Protein AF-A0A960XNR1-F1 (afdb_monomer_lite)

Foldseek 3Di:
DDPDQDEEEAEAEDEDDDQLDAWDWDWDADPSGIYIYIYYYPHHDLLRVLLNVLVRVLQRLQCVLPAPAGFDDQSLQSLLVSLVCCQFQNSLVDQDQDPPQDPPGDRDGDSDRPGPNNDPVNSLVQLLVLCLVPNADFPVCSRPPDPCCSPDPNVSNSSSNSNLLLVVQCVPDCSVVLVSQLSNCRRHDPDSVVSNCVSCVVQDVDVVSVRVVSVVSRVCSNCDQQNQADQQQVLLVLLVVLQWDWDQDDPDPPDGTDTDIDGLLVCLVPDDLVVNLVSLVVSLVSLVVSLSRHRPLSSVLSVQSNCLSPVQSVDDDRDVRSVVSSVSSVVSVVVSVVSNVVSVVVVVVVVD

Radius of gyration: 29.37 Å; chains: 1; bounding box: 90×54×80 Å

pLDDT: mean 80.73, std 13.23, range [44.62, 97.0]

Sequence (352 aa):
LRDEWRGKVHVRLLLGGAPDQHLRVGATRFADGWQYSISAPDALTPARFVEAVVTALLMELCNRVPGPRPAEVPLWVAEAMTAEVLSQVGPDLLPQHSPVVGKYGEAWGRIEPGTRVTRLSDSRDAARAVLRDRGALSFRELSLPPEDVMDGEAAGSYRASAQVMLVELRRLPNGDAMLIGMLRRLTHHLNWQTAFLQAYAPVFGSFLDVEKWWAMASFQFVVGQTALSWTTERSLAALEEAVGVTLEIRGSPRELPARQRVSLQEALVRLAPEQANALFQQKSRQLAALQPSMHPNAAELCQKYRDTLEGRYASLGAVRAVRLLSSRLDALDRERFVLRDSARAAALEAAE

Structure (mmCIF, N/CA/C/O backbone):
data_AF-A0A960XNR1-F1
#
_entry.id   AF-A0A960XNR1-F1
#
loop_
_atom_site.group_PDB
_atom_site.id
_atom_site.type_symbol
_atom_site.label_atom_id
_atom_site.label_alt_id
_atom_site.label_comp_id
_atom_site.label_asym_id
_atom_site.label_entity_id
_atom_site.label_seq_id
_atom_site.pdbx_PDB_ins_code
_atom_site.Cartn_x
_atom_site.Cartn_y
_atom_site.Cartn_z
_atom_site.occupancy
_atom_site.B_iso_or_equiv
_atom_site.auth_seq_id
_atom_site.auth_comp_id
_atom_site.auth_asym_id
_atom_site.auth_atom_id
_atom_site.pdbx_PDB_model_num
ATOM 1 N N . LEU A 1 1 ? 10.233 -13.454 -3.520 1.00 59.91 1 LEU A N 1
ATOM 2 C CA . LEU A 1 1 ? 10.606 -14.562 -4.441 1.00 59.91 1 LEU A CA 1
ATOM 3 C C . LEU A 1 1 ? 12.070 -14.908 -4.176 1.00 59.91 1 LEU A C 1
ATOM 5 O O . LE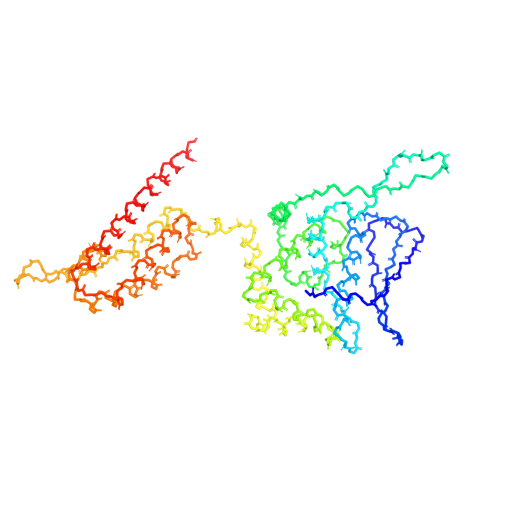U A 1 1 ? 12.787 -14.004 -3.770 1.00 59.91 1 LEU A O 1
ATOM 9 N N . ARG A 1 2 ? 12.507 -16.169 -4.320 1.00 67.75 2 ARG A N 1
ATOM 10 C CA . ARG A 1 2 ? 13.940 -16.503 -4.196 1.00 67.75 2 ARG A CA 1
ATOM 11 C C . ARG A 1 2 ? 14.701 -15.956 -5.403 1.00 67.75 2 ARG A C 1
ATOM 13 O O . ARG A 1 2 ? 14.137 -15.901 -6.498 1.00 67.75 2 ARG A O 1
ATOM 20 N N . ASP A 1 3 ? 15.945 -15.544 -5.192 1.00 74.56 3 ASP A N 1
ATOM 21 C CA . ASP A 1 3 ? 16.821 -15.171 -6.294 1.00 74.56 3 ASP A CA 1
ATOM 22 C C . ASP A 1 3 ? 17.310 -16.441 -7.001 1.00 74.56 3 ASP A C 1
ATOM 24 O O . ASP A 1 3 ? 17.988 -17.282 -6.418 1.00 74.56 3 ASP A O 1
ATOM 28 N N . GLU A 1 4 ? 16.853 -16.611 -8.236 1.00 82.62 4 GLU A N 1
ATOM 29 C CA . GLU A 1 4 ? 17.110 -17.764 -9.100 1.00 82.62 4 GLU A CA 1
ATOM 30 C C . GLU A 1 4 ? 17.232 -17.257 -10.536 1.00 82.62 4 GLU A C 1
ATOM 32 O O . GLU A 1 4 ? 16.551 -17.746 -11.439 1.00 82.62 4 GLU A O 1
ATOM 37 N N . TRP A 1 5 ? 18.014 -16.195 -10.720 1.00 79.31 5 TRP A N 1
ATOM 38 C CA . TRP A 1 5 ? 18.218 -15.569 -12.017 1.00 79.31 5 TRP A CA 1
ATOM 39 C C . TRP A 1 5 ? 18.708 -16.580 -13.064 1.00 79.31 5 TRP A C 1
ATOM 41 O O . TRP A 1 5 ? 19.697 -17.284 -12.847 1.00 79.31 5 TRP A O 1
ATOM 51 N N . ARG A 1 6 ? 18.014 -16.657 -14.209 1.00 76.44 6 ARG A N 1
ATOM 52 C CA . ARG A 1 6 ? 18.348 -17.602 -15.299 1.00 76.44 6 ARG A CA 1
ATOM 53 C C . ARG A 1 6 ? 18.516 -16.946 -16.672 1.00 76.44 6 ARG A C 1
ATOM 55 O O . ARG A 1 6 ? 19.081 -17.567 -17.567 1.00 76.44 6 ARG A O 1
ATOM 62 N N . GLY A 1 7 ? 18.010 -15.726 -16.859 1.00 74.75 7 GLY A N 1
ATOM 63 C CA . GLY A 1 7 ? 17.976 -15.044 -18.157 1.00 74.75 7 GLY A CA 1
ATOM 64 C C . GLY A 1 7 ? 19.267 -14.313 -18.536 1.00 74.75 7 GLY A C 1
ATOM 65 O O . GLY A 1 7 ? 20.143 -14.073 -17.712 1.00 74.75 7 GLY A O 1
ATOM 66 N N . LYS A 1 8 ? 19.372 -13.889 -19.798 1.00 81.19 8 LYS A N 1
ATOM 67 C CA . LYS A 1 8 ? 20.355 -12.878 -20.232 1.00 81.19 8 LYS A CA 1
ATOM 68 C C . LYS A 1 8 ? 19.627 -11.575 -20.548 1.00 81.19 8 LYS A C 1
ATOM 70 O O . LYS A 1 8 ? 18.565 -11.617 -21.169 1.00 81.19 8 LYS A O 1
ATOM 75 N N . VAL A 1 9 ? 20.199 -10.440 -20.143 1.00 83.12 9 VAL A N 1
ATOM 76 C CA . VAL A 1 9 ? 19.735 -9.106 -20.555 1.00 83.12 9 VAL A CA 1
ATOM 77 C C . VAL A 1 9 ? 20.693 -8.561 -21.607 1.00 83.12 9 VAL A C 1
ATOM 79 O O . VAL A 1 9 ? 21.870 -8.343 -21.337 1.00 83.12 9 VAL A O 1
ATOM 82 N N . HIS A 1 10 ? 20.187 -8.350 -22.814 1.00 85.56 10 HIS A N 1
ATOM 83 C CA . HIS A 1 10 ? 20.898 -7.720 -23.914 1.00 85.56 10 HIS A CA 1
ATOM 84 C C . HIS A 1 10 ? 20.597 -6.222 -23.912 1.00 85.56 10 HIS A C 1
ATOM 86 O O . HIS A 1 10 ? 19.450 -5.815 -24.086 1.00 85.56 10 HIS A O 1
ATOM 92 N N . VAL A 1 11 ? 21.618 -5.389 -23.741 1.00 83.94 11 VAL A N 1
ATOM 93 C CA . VAL A 1 11 ? 21.467 -3.932 -23.831 1.00 83.94 11 VAL A CA 1
ATOM 94 C C . VAL A 1 11 ? 21.865 -3.486 -25.233 1.00 83.94 11 VAL A C 1
ATOM 96 O O . VAL A 1 11 ? 22.971 -3.770 -25.691 1.00 83.94 11 VAL A O 1
ATOM 99 N N . ARG A 1 12 ? 20.952 -2.813 -25.933 1.00 83.69 12 ARG A N 1
ATOM 100 C CA . ARG A 1 12 ? 21.182 -2.216 -27.248 1.00 83.69 12 ARG A CA 1
ATOM 101 C C . ARG A 1 12 ? 21.212 -0.701 -27.098 1.00 83.69 12 ARG A C 1
ATOM 103 O O . ARG A 1 12 ? 20.192 -0.103 -26.768 1.00 83.69 12 ARG A O 1
ATOM 110 N N . LEU A 1 13 ? 22.365 -0.106 -27.386 1.00 81.12 13 LEU A N 1
ATOM 111 C CA . LEU A 1 13 ? 22.531 1.343 -27.419 1.00 81.12 13 LEU A CA 1
ATOM 112 C C . LEU A 1 13 ? 22.112 1.880 -28.793 1.00 81.12 13 LEU A C 1
ATOM 114 O O . LEU A 1 13 ? 22.561 1.387 -29.829 1.00 81.12 13 LEU A O 1
ATOM 118 N N . LEU A 1 14 ? 21.217 2.858 -28.785 1.00 79.75 14 LEU A N 1
ATOM 119 C CA . LEU A 1 14 ? 20.735 3.602 -29.938 1.00 79.75 14 LEU A CA 1
ATOM 120 C C . LEU A 1 14 ? 21.426 4.968 -29.921 1.00 79.75 14 LEU A C 1
ATOM 122 O O . LEU A 1 14 ? 21.350 5.686 -28.929 1.00 79.75 14 LEU A O 1
ATOM 126 N N . LEU A 1 15 ? 22.110 5.323 -31.005 1.00 75.31 15 LEU A N 1
ATOM 127 C CA . LEU A 1 15 ? 22.790 6.615 -31.106 1.00 75.31 15 LEU A CA 1
ATOM 128 C C . LEU A 1 15 ? 21.763 7.740 -31.312 1.00 75.31 15 LEU A C 1
ATOM 130 O O . LEU A 1 15 ? 20.931 7.639 -32.216 1.00 75.31 15 LEU A O 1
ATOM 134 N N . GLY A 1 16 ? 21.855 8.814 -30.517 1.00 66.38 16 GLY A N 1
ATOM 135 C CA . GLY A 1 16 ? 21.135 10.072 -30.760 1.00 66.38 16 GLY A CA 1
ATOM 136 C C . GLY A 1 16 ? 19.713 10.179 -30.193 1.00 66.38 16 GLY A C 1
ATOM 137 O O . GLY A 1 16 ? 18.897 10.896 -30.770 1.00 66.38 16 GLY A O 1
ATOM 138 N N . GLY A 1 17 ? 19.393 9.484 -29.096 1.00 68.25 17 GLY A N 1
ATOM 139 C CA . GLY A 1 17 ? 18.106 9.638 -28.396 1.00 68.25 17 GLY A CA 1
ATOM 140 C C . GLY A 1 17 ? 18.171 10.598 -27.199 1.00 68.25 17 GLY A C 1
ATOM 141 O O . GLY A 1 17 ? 19.250 10.926 -26.708 1.00 68.25 17 GLY A O 1
ATOM 142 N N . ALA A 1 18 ? 17.011 11.066 -26.731 1.00 69.62 18 ALA A N 1
ATOM 143 C CA . ALA A 1 18 ? 16.936 11.994 -25.601 1.00 69.62 18 ALA A CA 1
ATOM 144 C C . ALA A 1 18 ? 17.211 11.274 -24.257 1.00 69.62 18 ALA A C 1
ATOM 146 O O . ALA A 1 18 ? 16.740 10.149 -24.080 1.00 69.62 18 ALA A O 1
ATOM 147 N N . PRO A 1 19 ? 17.923 11.886 -23.285 1.00 65.56 19 PRO A N 1
ATOM 148 C CA . PRO A 1 19 ? 18.317 11.210 -22.038 1.00 65.56 19 PRO A CA 1
ATOM 149 C C . PRO A 1 19 ? 17.174 10.786 -21.104 1.00 65.56 19 PRO A C 1
ATOM 151 O O . PRO A 1 19 ? 17.357 9.963 -20.201 1.00 65.56 19 PRO A O 1
ATOM 154 N N . ASP A 1 20 ? 16.009 11.393 -21.276 1.00 63.19 20 ASP A N 1
ATOM 155 C CA . ASP A 1 20 ? 14.772 11.159 -20.537 1.00 63.19 20 ASP A CA 1
ATOM 156 C C . ASP A 1 20 ? 13.788 10.243 -21.281 1.00 63.19 20 ASP A C 1
ATOM 158 O O . ASP A 1 20 ? 12.773 9.852 -20.693 1.00 63.19 20 ASP A O 1
ATOM 162 N N . GLN A 1 21 ? 14.120 9.848 -22.518 1.00 68.06 21 GLN A N 1
ATOM 163 C CA . GLN A 1 21 ? 13.293 9.004 -23.370 1.00 68.06 21 GLN A CA 1
ATOM 164 C C . GLN A 1 21 ? 12.979 7.662 -22.705 1.00 68.06 21 GLN A C 1
ATOM 166 O O . GLN A 1 21 ? 13.845 6.992 -22.133 1.00 68.06 21 GLN A O 1
ATOM 171 N N . HIS A 1 22 ? 11.724 7.237 -22.839 1.00 65.25 22 HIS A N 1
ATOM 172 C CA . HIS A 1 22 ? 11.274 5.961 -22.311 1.00 65.25 22 HIS A CA 1
ATOM 173 C C . HIS A 1 22 ? 11.970 4.775 -22.992 1.00 65.25 22 HIS A C 1
ATOM 175 O O . HIS A 1 22 ? 12.098 4.700 -24.220 1.00 65.25 22 HIS A O 1
ATOM 181 N N . LEU A 1 23 ? 12.411 3.829 -22.170 1.00 75.19 23 LEU A N 1
ATOM 182 C CA . LEU A 1 23 ? 13.221 2.699 -22.598 1.00 75.19 23 LEU A CA 1
ATOM 183 C C . LEU A 1 23 ? 12.338 1.553 -23.077 1.00 75.19 23 LEU A C 1
ATOM 185 O O . LEU A 1 23 ? 11.385 1.156 -22.411 1.00 75.19 23 LEU A O 1
ATOM 189 N N . ARG A 1 24 ? 12.673 0.968 -24.231 1.00 78.50 24 ARG A N 1
ATOM 190 C CA . ARG A 1 24 ? 11.962 -0.223 -24.712 1.00 78.50 24 ARG A CA 1
ATOM 191 C C . ARG A 1 24 ? 12.575 -1.461 -24.080 1.00 78.50 24 ARG A C 1
ATOM 193 O O . ARG A 1 24 ? 13.669 -1.877 -24.470 1.00 78.50 24 ARG A O 1
ATOM 200 N N . VAL A 1 25 ? 11.848 -2.055 -23.141 1.00 85.50 25 VAL A N 1
ATOM 201 C CA . VAL A 1 25 ? 12.182 -3.348 -22.540 1.00 85.50 25 VAL A CA 1
ATOM 202 C C . VAL A 1 25 ? 11.299 -4.430 -23.155 1.00 85.50 25 VAL A C 1
ATOM 204 O O . VAL A 1 25 ? 10.091 -4.260 -23.288 1.00 85.50 25 VAL A O 1
ATOM 207 N N . GLY A 1 26 ? 11.905 -5.538 -23.572 1.00 85.38 26 GLY A N 1
ATOM 208 C CA . GLY A 1 26 ? 11.202 -6.646 -24.216 1.00 85.38 26 GLY A CA 1
ATOM 209 C C . GLY A 1 26 ? 11.738 -8.002 -23.779 1.00 85.38 26 GLY A C 1
ATOM 210 O O . GLY A 1 26 ? 12.868 -8.112 -23.306 1.00 85.38 26 GLY A O 1
ATOM 211 N N . ALA A 1 27 ? 10.928 -9.044 -23.968 1.00 86.69 27 ALA A N 1
ATOM 212 C CA . ALA A 1 27 ? 11.317 -10.432 -23.746 1.00 86.69 27 ALA A CA 1
ATOM 213 C C . ALA A 1 27 ? 10.984 -11.268 -24.981 1.00 86.69 27 ALA A C 1
ATOM 215 O O . ALA A 1 27 ? 9.862 -11.232 -25.484 1.00 86.69 27 ALA A O 1
ATOM 216 N N . THR A 1 28 ? 11.959 -12.041 -25.450 1.00 85.50 28 THR A N 1
ATOM 217 C CA . THR A 1 28 ? 11.808 -12.957 -26.584 1.00 85.50 28 THR A CA 1
ATOM 218 C C . THR A 1 28 ? 12.127 -14.374 -26.129 1.00 85.50 28 THR A C 1
ATOM 220 O O . THR A 1 28 ? 13.094 -14.599 -25.397 1.00 85.50 28 THR A O 1
ATOM 223 N N . ARG A 1 29 ? 11.297 -15.337 -26.538 1.00 82.81 29 ARG A N 1
ATOM 224 C CA . ARG A 1 29 ? 11.500 -16.753 -26.225 1.00 82.81 29 ARG A CA 1
ATOM 225 C C . ARG A 1 29 ? 12.314 -17.420 -27.327 1.00 82.81 29 ARG A C 1
ATOM 227 O O . ARG A 1 29 ? 11.869 -17.476 -28.469 1.00 82.81 29 ARG A O 1
ATOM 234 N N . PHE A 1 30 ? 13.460 -17.966 -26.953 1.00 83.19 30 PHE A N 1
ATOM 235 C CA . PHE A 1 30 ? 14.332 -18.770 -27.800 1.00 83.19 30 PHE A CA 1
ATOM 236 C C . PHE A 1 30 ? 14.358 -20.227 -27.318 1.00 83.19 30 PHE A C 1
ATOM 238 O O . PHE A 1 30 ? 13.740 -20.581 -26.309 1.00 83.19 30 PHE A O 1
ATOM 245 N N . ALA A 1 31 ? 15.060 -21.093 -28.054 1.00 79.88 31 ALA A N 1
ATOM 246 C CA . ALA A 1 31 ? 15.206 -22.507 -27.702 1.00 79.88 31 ALA A CA 1
ATOM 247 C C . ALA A 1 31 ? 15.976 -22.719 -26.382 1.00 79.88 31 ALA A C 1
ATOM 249 O O . ALA A 1 31 ? 15.712 -23.685 -25.672 1.00 79.88 31 ALA A O 1
ATOM 250 N N . ASP A 1 32 ? 16.888 -21.805 -26.038 1.00 78.75 32 ASP A N 1
ATOM 251 C CA . ASP A 1 32 ? 17.687 -21.807 -24.806 1.00 78.75 32 ASP A CA 1
ATOM 252 C C . ASP A 1 32 ? 17.001 -21.096 -23.624 1.00 78.75 32 ASP A C 1
ATOM 254 O O . ASP A 1 32 ? 17.537 -21.082 -22.517 1.00 78.75 32 ASP A O 1
ATOM 258 N N . GLY A 1 33 ? 15.800 -20.543 -23.828 1.00 79.69 33 GLY A N 1
ATOM 259 C CA . GLY A 1 33 ? 14.999 -19.902 -22.789 1.00 79.69 33 GLY A CA 1
ATOM 260 C C . GLY A 1 33 ? 14.573 -18.477 -23.136 1.00 79.69 33 GLY A C 1
ATOM 261 O O . GLY A 1 33 ? 14.477 -18.089 -24.299 1.00 79.69 33 GLY A O 1
ATOM 262 N N . TRP A 1 34 ? 14.252 -17.697 -22.106 1.00 85.50 34 TRP A N 1
ATOM 263 C CA . TRP A 1 34 ? 13.882 -16.292 -22.262 1.00 85.50 34 TRP A CA 1
ATOM 264 C C . TRP A 1 34 ? 15.124 -15.406 -22.325 1.00 85.50 34 TRP A C 1
ATOM 266 O O . TRP A 1 34 ? 15.974 -15.452 -21.433 1.00 85.50 34 TRP A O 1
ATOM 276 N N . GLN A 1 35 ? 15.186 -14.557 -23.346 1.00 87.50 35 GLN A N 1
ATOM 277 C CA . GLN A 1 35 ? 16.167 -13.482 -23.454 1.00 87.50 35 GLN A CA 1
ATOM 278 C C . GLN A 1 35 ? 15.451 -12.139 -23.336 1.00 87.50 35 GLN A C 1
ATOM 280 O O . GLN A 1 35 ? 14.389 -11.929 -23.928 1.00 87.50 35 GLN A O 1
ATOM 285 N N . TYR A 1 36 ? 16.041 -11.232 -22.569 1.00 89.31 36 TYR A N 1
ATOM 286 C CA . TYR A 1 36 ? 15.502 -9.905 -22.296 1.00 89.31 36 TYR A CA 1
ATOM 287 C C . TYR A 1 36 ? 16.327 -8.879 -23.051 1.00 89.31 36 TYR A C 1
ATOM 289 O O . TYR A 1 36 ? 17.538 -9.036 -23.180 1.00 89.31 36 TYR A O 1
ATOM 297 N N . SER A 1 37 ? 15.694 -7.826 -23.547 1.00 88.19 37 SER A N 1
ATOM 298 C CA . SER A 1 37 ? 16.382 -6.756 -24.261 1.00 88.19 37 SER A CA 1
ATOM 299 C C . SER A 1 37 ? 15.975 -5.398 -23.724 1.00 88.19 37 SER A C 1
ATOM 301 O O . SER A 1 37 ? 14.781 -5.142 -23.592 1.00 88.19 37 SER A O 1
ATOM 303 N N . ILE A 1 38 ? 16.950 -4.526 -23.492 1.00 89.19 38 ILE A N 1
ATOM 304 C CA . ILE A 1 38 ? 16.748 -3.110 -23.181 1.00 89.19 38 ILE A CA 1
ATOM 305 C C . ILE A 1 38 ? 17.298 -2.318 -24.364 1.00 89.19 38 ILE A C 1
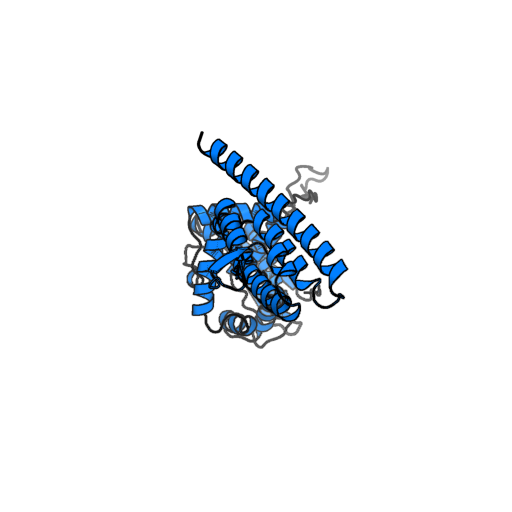ATOM 307 O O . ILE A 1 38 ? 18.480 -2.436 -24.678 1.00 89.19 38 ILE A O 1
ATOM 311 N N . SER A 1 39 ? 16.455 -1.541 -25.040 1.00 86.12 39 SER A N 1
ATOM 312 C CA . SER A 1 39 ? 16.902 -0.591 -26.067 1.00 86.12 39 SER A CA 1
ATOM 313 C C . SER A 1 39 ? 16.922 0.810 -25.475 1.00 86.12 39 SER A C 1
ATOM 315 O O . SER A 1 39 ? 15.872 1.303 -25.058 1.00 86.12 39 SER A O 1
ATOM 317 N N . ALA A 1 40 ? 18.106 1.418 -25.437 1.00 82.75 40 ALA A N 1
ATOM 318 C CA . ALA A 1 40 ? 18.380 2.663 -24.733 1.00 82.75 40 ALA A CA 1
ATOM 319 C C . ALA A 1 40 ? 19.164 3.667 -25.582 1.00 82.75 40 ALA A C 1
ATOM 321 O O . ALA A 1 40 ? 20.005 3.227 -26.362 1.00 82.75 40 ALA A O 1
ATOM 322 N N . PRO A 1 41 ? 18.938 4.984 -25.429 1.00 81.62 41 PRO A N 1
ATOM 323 C CA . PRO A 1 41 ? 19.859 6.001 -25.925 1.00 81.62 41 PRO A CA 1
ATOM 324 C C . PRO A 1 41 ? 21.249 5.884 -25.279 1.00 81.62 41 PRO A C 1
ATOM 326 O O . PRO A 1 41 ? 21.433 5.227 -24.253 1.00 81.62 41 PRO A O 1
ATOM 329 N N . ASP A 1 42 ? 22.235 6.527 -25.897 1.00 76.50 42 ASP A N 1
ATOM 330 C CA . ASP A 1 42 ? 23.628 6.596 -25.442 1.00 76.50 42 ASP A CA 1
ATOM 331 C C . ASP A 1 42 ? 23.837 7.475 -24.196 1.00 76.50 42 ASP A C 1
ATOM 333 O O . ASP A 1 42 ? 24.849 7.336 -23.508 1.00 76.50 42 ASP A O 1
ATOM 337 N N . ALA A 1 43 ? 22.857 8.312 -23.852 1.00 77.50 43 ALA A N 1
ATOM 338 C CA . ALA A 1 43 ? 22.780 9.028 -22.584 1.00 77.50 43 ALA A CA 1
ATOM 339 C C . ALA A 1 43 ? 21.465 8.699 -21.870 1.00 77.50 43 ALA A C 1
ATOM 341 O O . ALA A 1 43 ? 20.415 8.681 -22.500 1.00 77.50 43 ALA A O 1
ATOM 342 N N . LEU A 1 44 ? 21.504 8.470 -20.554 1.00 77.25 44 LEU A N 1
ATOM 343 C CA . LEU A 1 44 ? 20.321 8.206 -19.733 1.00 77.25 44 LEU A CA 1
ATOM 344 C C . LEU A 1 44 ? 20.404 8.914 -18.388 1.00 77.25 44 LEU A C 1
ATOM 346 O O . LEU A 1 44 ? 21.470 8.987 -17.774 1.00 77.25 44 LEU A O 1
ATOM 350 N N . THR A 1 45 ? 19.258 9.366 -17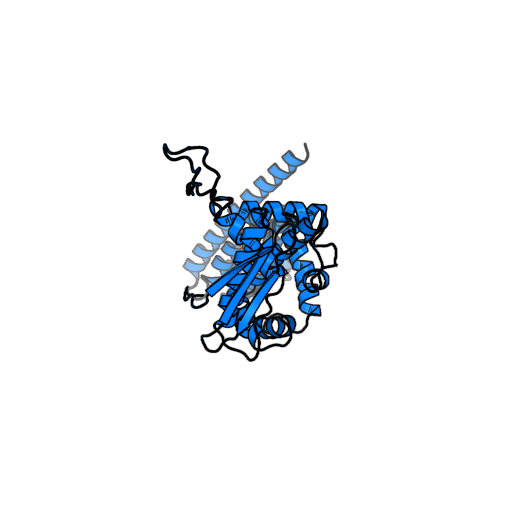.883 1.00 78.88 45 THR A N 1
ATOM 351 C CA . THR A 1 45 ? 19.170 9.773 -16.478 1.00 78.88 45 THR A CA 1
ATOM 352 C C . THR A 1 45 ? 19.255 8.558 -15.540 1.00 78.88 45 THR A C 1
ATOM 354 O O . THR A 1 45 ? 18.797 7.464 -15.892 1.00 78.88 45 THR A O 1
ATOM 357 N N . PRO A 1 46 ? 19.765 8.741 -14.306 1.00 77.06 46 PRO A N 1
ATOM 358 C CA . PRO A 1 46 ? 19.763 7.717 -13.266 1.00 77.06 46 PRO A CA 1
ATOM 359 C C . PRO A 1 46 ? 18.441 6.975 -13.075 1.00 77.06 46 PRO A C 1
ATOM 361 O O . PRO A 1 46 ? 18.409 5.747 -13.022 1.00 77.06 46 PRO A O 1
ATOM 364 N N . ALA A 1 47 ? 17.343 7.729 -12.995 1.00 78.25 47 ALA A N 1
ATOM 365 C CA . ALA A 1 47 ? 16.018 7.177 -12.761 1.00 78.25 47 ALA A CA 1
ATOM 366 C C . ALA A 1 47 ? 15.576 6.272 -13.919 1.00 78.25 47 ALA A C 1
ATOM 368 O O . ALA A 1 47 ? 15.124 5.160 -13.666 1.00 78.25 47 ALA A O 1
ATOM 369 N N . ARG A 1 48 ? 15.789 6.701 -15.173 1.00 81.44 48 ARG A N 1
ATOM 370 C CA . ARG A 1 48 ? 15.443 5.907 -16.363 1.00 81.44 48 ARG A CA 1
ATOM 371 C C . ARG A 1 48 ? 16.257 4.621 -16.452 1.00 81.44 48 ARG A C 1
ATOM 373 O O . ARG A 1 48 ? 15.706 3.572 -16.771 1.00 81.44 48 ARG A O 1
ATOM 380 N N . PHE A 1 49 ? 17.547 4.665 -16.120 1.00 82.75 49 PHE A N 1
ATOM 381 C CA . PHE A 1 49 ? 18.358 3.447 -16.075 1.00 82.75 49 PHE A CA 1
ATOM 382 C C . PHE A 1 49 ? 17.807 2.432 -15.064 1.00 82.75 49 PHE A C 1
ATOM 384 O O . PHE A 1 49 ? 17.595 1.269 -15.413 1.00 82.75 49 PHE A O 1
ATOM 391 N N . VAL A 1 50 ? 17.546 2.872 -13.828 1.00 86.06 50 VAL A N 1
ATOM 392 C CA . VAL A 1 50 ? 17.010 1.990 -12.781 1.00 86.06 50 VAL A CA 1
ATOM 393 C C . VAL A 1 50 ? 15.644 1.440 -13.186 1.00 86.06 50 VAL A C 1
ATOM 395 O O . VAL A 1 50 ? 15.410 0.245 -13.028 1.00 86.06 50 VAL A O 1
ATOM 398 N N . GLU A 1 51 ? 14.785 2.262 -13.784 1.00 87.06 51 GLU A N 1
ATOM 399 C CA . GLU A 1 51 ? 13.472 1.858 -14.292 1.00 87.06 51 GLU A CA 1
ATOM 400 C C . GLU A 1 51 ? 13.557 0.713 -15.315 1.00 87.06 51 GLU A C 1
ATOM 402 O O . GLU A 1 51 ? 12.853 -0.295 -15.192 1.00 87.06 51 GLU A O 1
ATOM 407 N N . ALA A 1 52 ? 14.461 0.805 -16.296 1.00 87.88 52 ALA A N 1
ATOM 408 C CA . ALA A 1 52 ? 14.632 -0.258 -17.287 1.00 87.88 52 ALA A CA 1
ATOM 409 C C . ALA A 1 52 ? 15.203 -1.545 -16.692 1.00 87.88 52 ALA A C 1
ATOM 411 O O . ALA A 1 52 ? 14.765 -2.636 -17.067 1.00 87.88 52 ALA A O 1
ATOM 412 N N . VAL A 1 53 ? 16.153 -1.436 -15.757 1.00 88.00 53 VAL A N 1
ATOM 413 C CA . VAL A 1 53 ? 16.685 -2.606 -15.048 1.00 88.00 53 VAL A CA 1
ATOM 414 C C . VAL A 1 53 ? 15.577 -3.266 -14.231 1.00 88.00 53 VAL A C 1
ATOM 416 O O . VAL A 1 53 ? 15.359 -4.467 -14.368 1.00 88.00 53 VAL A O 1
ATOM 419 N N . VAL A 1 54 ? 14.825 -2.498 -13.439 1.00 90.88 54 VAL A N 1
ATOM 420 C CA . VAL A 1 54 ? 13.697 -3.002 -12.641 1.00 90.88 54 VAL A CA 1
ATOM 421 C C . VAL A 1 54 ? 12.656 -3.672 -13.532 1.00 90.88 54 VAL A C 1
ATOM 423 O O . VAL A 1 54 ? 12.227 -4.784 -13.234 1.00 90.88 54 VAL A O 1
ATOM 426 N N . THR A 1 55 ? 12.301 -3.058 -14.659 1.00 91.31 55 THR A N 1
ATOM 427 C CA . THR A 1 55 ? 11.346 -3.628 -15.617 1.00 91.31 55 THR A CA 1
ATOM 428 C C . THR A 1 55 ? 11.849 -4.953 -16.191 1.00 91.31 55 THR A C 1
ATOM 430 O O . THR A 1 55 ? 11.110 -5.938 -16.195 1.00 91.31 55 THR A O 1
ATOM 433 N N . ALA A 1 56 ? 13.117 -5.030 -16.610 1.00 90.56 56 ALA A N 1
ATOM 434 C CA . ALA A 1 56 ? 13.709 -6.265 -17.124 1.00 90.56 56 ALA A CA 1
ATOM 435 C C . ALA A 1 56 ? 13.747 -7.376 -16.060 1.00 90.56 56 ALA A C 1
ATOM 437 O O . ALA A 1 56 ? 13.421 -8.528 -16.356 1.00 90.56 56 ALA A O 1
ATOM 438 N N . LEU A 1 57 ? 14.082 -7.030 -14.812 1.00 90.12 57 LEU A N 1
ATOM 439 C CA . LEU A 1 57 ? 14.072 -7.961 -13.682 1.00 90.12 57 LEU A CA 1
ATOM 440 C C . LEU A 1 57 ? 12.655 -8.451 -13.360 1.00 90.12 57 LEU A C 1
ATOM 442 O O . LEU A 1 57 ? 12.459 -9.642 -13.130 1.00 90.12 57 LEU A O 1
ATOM 446 N N . LEU A 1 58 ? 11.653 -7.568 -13.375 1.00 91.69 58 LEU A N 1
ATOM 447 C CA . LEU A 1 58 ? 10.251 -7.941 -13.167 1.00 91.69 58 LEU A CA 1
ATOM 448 C C . LEU A 1 58 ? 9.754 -8.874 -14.271 1.00 91.69 58 LEU A C 1
ATOM 450 O O . LEU A 1 58 ? 9.136 -9.895 -13.967 1.00 91.69 58 LEU A O 1
ATOM 454 N N . MET A 1 59 ? 10.053 -8.570 -15.537 1.00 90.62 59 MET A N 1
ATOM 455 C CA . MET A 1 59 ? 9.723 -9.455 -16.656 1.00 90.62 59 MET A CA 1
ATOM 456 C C . MET A 1 59 ? 10.373 -10.828 -16.486 1.00 90.62 59 MET A C 1
ATOM 458 O O . MET A 1 59 ? 9.707 -11.843 -16.695 1.00 90.62 59 MET A O 1
ATOM 462 N N . GLU A 1 60 ? 11.640 -10.878 -16.063 1.00 90.88 60 GLU A N 1
ATOM 463 C CA . GLU A 1 60 ? 12.326 -12.144 -15.808 1.00 90.88 60 GLU A CA 1
ATOM 464 C C . GLU A 1 60 ? 11.673 -12.940 -14.691 1.00 90.88 60 GLU A C 1
ATOM 466 O O . GLU A 1 60 ? 11.317 -14.100 -14.904 1.00 90.88 60 GLU A O 1
ATOM 471 N N . LEU A 1 61 ? 11.408 -12.295 -13.556 1.00 90.00 61 LEU A N 1
ATOM 472 C CA . LEU A 1 61 ? 10.731 -12.902 -12.415 1.00 90.00 61 LEU A CA 1
ATOM 473 C C . LEU A 1 61 ? 9.377 -13.502 -12.801 1.00 90.00 61 LEU A C 1
ATOM 475 O O . LEU A 1 61 ? 9.044 -14.603 -12.356 1.00 90.00 61 LEU A O 1
ATOM 479 N N . CYS A 1 62 ? 8.604 -12.802 -13.630 1.00 90.19 62 CYS A N 1
ATOM 480 C CA . CYS A 1 62 ? 7.297 -13.270 -14.083 1.00 90.19 62 CYS A CA 1
ATOM 481 C C . CYS A 1 62 ? 7.421 -14.439 -15.073 1.00 90.19 62 CYS A C 1
ATOM 483 O O . CYS A 1 62 ? 6.686 -15.421 -14.972 1.00 90.19 62 CYS A O 1
ATOM 485 N N . ASN A 1 63 ? 8.399 -14.387 -15.978 1.00 89.38 63 ASN A N 1
ATOM 486 C CA . ASN A 1 63 ? 8.660 -15.429 -16.973 1.00 89.38 63 ASN A CA 1
ATOM 487 C C . ASN A 1 63 ? 9.252 -16.727 -16.395 1.00 89.38 63 ASN A C 1
ATOM 489 O O . ASN A 1 63 ? 9.278 -17.744 -17.097 1.00 89.38 63 ASN A O 1
ATOM 493 N N . ARG A 1 64 ? 9.679 -16.740 -15.121 1.00 87.25 64 ARG A N 1
ATOM 494 C CA . ARG A 1 64 ? 10.062 -17.974 -14.404 1.00 87.25 64 ARG A CA 1
ATOM 495 C C . ARG A 1 64 ? 8.901 -18.958 -14.260 1.00 87.25 64 ARG A C 1
ATOM 497 O O . ARG A 1 64 ? 9.148 -20.153 -14.117 1.00 87.25 64 ARG A O 1
ATOM 504 N N . VAL A 1 65 ? 7.654 -18.477 -14.296 1.00 86.69 65 VAL A N 1
ATOM 505 C CA . VAL A 1 65 ? 6.468 -19.329 -14.446 1.00 86.69 65 VAL A CA 1
ATOM 506 C C . VAL A 1 65 ? 6.107 -19.357 -15.934 1.00 86.69 65 VAL A C 1
ATOM 508 O O . VAL A 1 65 ? 5.536 -18.391 -16.447 1.00 86.69 65 VAL A O 1
ATOM 511 N N . PRO A 1 66 ? 6.487 -20.419 -16.666 1.00 80.25 66 PRO A N 1
ATOM 512 C CA . PRO A 1 66 ? 6.361 -20.434 -18.113 1.00 80.25 66 PRO A CA 1
ATOM 513 C C . PRO A 1 66 ? 4.890 -20.481 -18.534 1.00 80.25 66 PRO A C 1
ATOM 515 O O . PRO A 1 66 ? 4.155 -21.399 -18.176 1.00 80.25 66 PRO A O 1
ATOM 518 N N . GLY A 1 67 ? 4.498 -19.520 -19.367 1.00 84.06 67 GLY A N 1
ATOM 519 C CA . GLY A 1 67 ? 3.194 -19.476 -20.021 1.00 84.06 67 GLY A CA 1
ATOM 520 C C . GLY A 1 67 ? 3.311 -19.407 -21.549 1.00 84.06 67 GLY A C 1
ATOM 521 O O . GLY A 1 67 ? 4.419 -19.436 -22.099 1.00 84.06 67 GLY A O 1
ATOM 522 N N . PRO A 1 68 ? 2.176 -19.334 -22.265 1.00 85.38 68 PRO A N 1
ATOM 523 C CA . PRO A 1 68 ? 2.145 -19.245 -23.729 1.00 85.38 68 PRO A CA 1
ATOM 524 C C . PRO A 1 68 ? 2.733 -17.944 -24.306 1.00 85.38 68 PRO A C 1
ATOM 526 O O . PRO A 1 68 ? 2.924 -17.856 -25.514 1.00 85.38 68 PRO A O 1
ATOM 529 N N . ARG A 1 69 ? 3.006 -16.933 -23.475 1.00 85.31 69 ARG A N 1
ATOM 530 C CA . ARG A 1 69 ? 3.395 -15.572 -23.882 1.00 85.31 69 ARG A CA 1
ATOM 531 C C . ARG A 1 69 ? 4.383 -14.956 -22.884 1.00 85.31 69 ARG A C 1
ATOM 533 O O . ARG A 1 69 ? 4.454 -15.438 -21.749 1.00 85.31 69 ARG A O 1
ATOM 540 N N . PRO A 1 70 ? 5.122 -13.904 -23.280 1.00 86.19 70 PRO A N 1
ATOM 541 C CA . PRO A 1 70 ? 5.908 -13.120 -22.335 1.00 86.19 70 PRO A CA 1
ATOM 542 C C . PRO A 1 70 ? 5.002 -12.440 -21.307 1.00 86.19 70 PRO A C 1
ATOM 544 O O . PRO A 1 70 ? 3.862 -12.083 -21.605 1.00 86.19 70 PRO A O 1
ATOM 547 N N . ALA A 1 71 ? 5.522 -12.254 -20.098 1.00 88.38 71 ALA A N 1
ATOM 548 C CA . ALA A 1 71 ? 4.864 -11.462 -19.075 1.00 88.38 71 ALA A CA 1
ATOM 549 C C . ALA A 1 71 ? 4.763 -9.991 -19.500 1.00 88.38 71 ALA A C 1
ATOM 551 O O . ALA A 1 71 ? 5.763 -9.369 -19.858 1.00 88.38 71 ALA A O 1
ATOM 552 N N . GLU A 1 72 ? 3.559 -9.437 -19.397 1.00 88.00 72 GLU A N 1
ATOM 553 C CA . GLU A 1 72 ? 3.294 -8.011 -19.561 1.00 88.00 72 GLU A CA 1
ATOM 554 C C . GLU A 1 72 ? 3.168 -7.378 -18.172 1.00 88.00 72 GLU A C 1
ATOM 556 O O . GLU A 1 72 ? 2.157 -7.535 -17.486 1.00 88.00 72 GLU A O 1
ATOM 561 N N . VAL A 1 73 ? 4.239 -6.730 -17.716 1.00 90.69 73 VAL A N 1
ATOM 562 C CA . VAL A 1 73 ? 4.268 -6.072 -16.405 1.00 90.69 73 VAL A CA 1
ATOM 563 C C . VAL A 1 73 ? 3.504 -4.746 -16.508 1.00 90.69 73 VAL A C 1
ATOM 565 O O . VAL A 1 73 ? 3.840 -3.940 -17.375 1.00 90.69 73 VAL A O 1
ATOM 568 N N . PRO A 1 74 ? 2.502 -4.481 -15.646 1.00 92.12 74 PRO A N 1
ATOM 569 C CA . PRO A 1 74 ? 1.816 -3.194 -15.648 1.00 92.12 74 PRO A CA 1
ATOM 570 C C . PRO A 1 74 ? 2.792 -2.055 -15.349 1.00 92.12 74 PRO A C 1
ATOM 572 O O . PRO A 1 74 ? 3.595 -2.160 -14.418 1.00 92.12 74 PRO A O 1
ATOM 575 N N . LEU A 1 75 ? 2.667 -0.938 -16.069 1.00 90.25 75 LEU A N 1
ATOM 576 C CA . LEU A 1 75 ? 3.555 0.216 -15.906 1.00 90.25 75 LEU A CA 1
ATOM 577 C C . LEU A 1 75 ? 3.581 0.735 -14.460 1.00 90.25 75 LEU A C 1
ATOM 579 O O . LEU A 1 75 ? 4.646 1.025 -13.927 1.00 90.25 75 LEU A O 1
ATOM 583 N N . TRP A 1 76 ? 2.427 0.796 -13.788 1.00 93.19 76 TRP A N 1
ATOM 584 C CA . TRP A 1 76 ? 2.362 1.239 -12.392 1.00 93.19 76 TRP A CA 1
ATOM 585 C C . TRP A 1 76 ? 3.156 0.322 -11.443 1.00 93.19 76 TRP A C 1
ATOM 587 O O . TRP A 1 76 ? 3.711 0.800 -10.459 1.00 93.19 76 TRP A O 1
ATOM 597 N N . VAL A 1 77 ? 3.276 -0.982 -11.733 1.00 94.38 77 VAL A N 1
ATOM 598 C CA . VAL A 1 77 ? 4.115 -1.891 -10.931 1.00 94.38 77 VAL A CA 1
ATOM 599 C C . VAL A 1 77 ? 5.589 -1.571 -11.150 1.00 94.38 77 VAL A C 1
ATOM 601 O O . VAL A 1 77 ? 6.341 -1.489 -10.181 1.00 94.38 77 VAL A O 1
ATOM 604 N N . ALA A 1 78 ? 6.002 -1.378 -12.404 1.00 91.69 78 ALA A N 1
ATOM 605 C CA . ALA A 1 78 ? 7.382 -1.045 -12.744 1.00 91.69 78 ALA A CA 1
ATOM 606 C C . ALA A 1 78 ? 7.820 0.281 -12.098 1.00 91.69 78 ALA A C 1
ATOM 608 O O . ALA A 1 78 ? 8.859 0.327 -11.439 1.00 91.69 78 ALA A O 1
ATOM 609 N N . GLU A 1 79 ? 6.994 1.323 -12.189 1.00 90.12 79 GLU A N 1
ATOM 610 C CA . GLU A 1 79 ? 7.260 2.635 -11.583 1.00 90.12 79 GLU A CA 1
ATOM 611 C C . GLU A 1 79 ? 7.296 2.573 -10.050 1.00 90.12 79 GLU A C 1
ATOM 613 O O . GLU A 1 79 ? 8.213 3.100 -9.417 1.00 90.12 79 GLU A O 1
ATOM 618 N N . ALA A 1 80 ? 6.347 1.866 -9.430 1.00 91.88 80 ALA A N 1
ATOM 619 C CA . ALA A 1 80 ? 6.311 1.720 -7.978 1.00 91.88 80 ALA A CA 1
ATOM 620 C C . ALA A 1 80 ? 7.533 0.962 -7.433 1.00 91.88 80 ALA A C 1
ATOM 622 O O . ALA A 1 80 ? 8.134 1.383 -6.443 1.00 91.88 80 ALA A O 1
ATOM 623 N N . MET A 1 81 ? 7.934 -0.125 -8.099 1.00 90.75 81 MET A N 1
ATOM 624 C CA . MET A 1 81 ? 9.130 -0.892 -7.737 1.00 90.75 81 MET A CA 1
ATOM 625 C C . MET A 1 81 ? 10.409 -0.082 -7.965 1.00 90.75 81 MET A C 1
ATOM 627 O O . MET A 1 81 ? 11.336 -0.161 -7.162 1.00 90.75 81 MET A O 1
ATOM 631 N N . THR A 1 82 ? 10.451 0.735 -9.020 1.00 88.31 82 THR A N 1
ATOM 632 C CA . THR A 1 82 ? 11.564 1.655 -9.290 1.00 88.31 82 THR A CA 1
ATOM 633 C C . THR A 1 82 ? 11.712 2.672 -8.165 1.00 88.31 82 THR A C 1
ATOM 635 O O . THR A 1 82 ? 12.811 2.847 -7.638 1.00 88.31 82 THR A O 1
ATOM 638 N N . ALA A 1 83 ? 10.607 3.283 -7.726 1.00 84.81 83 ALA A N 1
ATOM 639 C CA . ALA A 1 83 ? 10.606 4.192 -6.583 1.00 84.81 83 ALA A CA 1
ATOM 640 C C . ALA A 1 83 ? 11.058 3.492 -5.287 1.00 84.81 83 ALA A C 1
ATOM 642 O O . ALA A 1 83 ? 11.853 4.051 -4.530 1.00 84.81 83 ALA A O 1
ATOM 643 N N . GLU A 1 84 ? 10.607 2.255 -5.043 1.00 84.75 84 GLU A N 1
ATOM 644 C CA . GLU A 1 84 ? 11.012 1.466 -3.872 1.00 84.75 84 GLU A CA 1
ATOM 645 C C . GLU A 1 84 ? 12.524 1.173 -3.887 1.00 84.75 84 GLU A C 1
ATOM 647 O O . GLU A 1 84 ? 13.203 1.443 -2.894 1.00 84.75 84 GLU A O 1
ATOM 652 N N . VAL A 1 85 ? 13.080 0.728 -5.019 1.00 84.06 85 VAL A N 1
ATOM 653 C CA . VAL A 1 85 ? 14.523 0.466 -5.185 1.00 84.06 85 VAL A CA 1
ATOM 654 C C . VAL A 1 85 ? 15.353 1.738 -5.003 1.00 84.06 85 VAL A C 1
ATOM 656 O O . VAL A 1 85 ? 16.318 1.734 -4.236 1.00 84.06 85 VAL A O 1
ATOM 659 N N . LEU A 1 86 ? 14.956 2.840 -5.649 1.00 79.31 86 LEU A N 1
ATOM 660 C CA . LEU A 1 86 ? 15.640 4.131 -5.520 1.00 79.31 86 LEU A CA 1
ATOM 661 C C . LEU A 1 86 ? 15.606 4.656 -4.081 1.00 79.31 86 LEU A C 1
ATOM 663 O O . LEU A 1 86 ? 16.585 5.251 -3.635 1.00 79.31 86 LEU A O 1
ATOM 667 N N . SER A 1 87 ? 14.520 4.414 -3.340 1.00 75.62 87 SER A N 1
ATOM 668 C CA . SER A 1 87 ? 14.437 4.806 -1.930 1.00 75.62 87 SER A CA 1
ATOM 669 C C . SER A 1 87 ? 15.376 3.990 -1.038 1.00 75.62 87 SER A C 1
ATOM 671 O O . SER A 1 87 ? 15.992 4.549 -0.141 1.00 75.62 87 SER A O 1
ATOM 673 N N . GLN A 1 88 ? 15.532 2.687 -1.293 1.00 71.19 88 GLN A N 1
ATOM 674 C CA . GLN A 1 88 ? 16.310 1.799 -0.423 1.00 71.19 88 GLN A CA 1
ATOM 675 C C . GLN A 1 88 ? 17.818 1.852 -0.688 1.00 71.19 88 GLN A C 1
ATOM 677 O O . GLN A 1 88 ? 18.598 1.749 0.258 1.00 71.19 88 GLN A O 1
ATOM 682 N N . VAL A 1 89 ? 18.228 1.979 -1.955 1.00 64.25 89 VAL A N 1
ATOM 683 C CA . VAL A 1 89 ? 19.640 1.869 -2.368 1.00 64.25 89 VAL A CA 1
ATOM 684 C C . VAL A 1 89 ? 20.245 3.224 -2.767 1.00 64.25 89 VAL A C 1
ATOM 686 O O . VAL A 1 89 ? 21.462 3.384 -2.741 1.00 64.25 89 VAL A O 1
ATOM 689 N N . GLY A 1 90 ? 19.418 4.228 -3.080 1.00 58.94 90 GLY A N 1
ATOM 690 C CA . GLY A 1 90 ? 19.882 5.551 -3.504 1.00 58.94 90 GLY A CA 1
ATOM 691 C C . GLY A 1 90 ? 20.548 5.561 -4.896 1.00 58.94 90 GLY A C 1
ATOM 692 O O . GLY A 1 90 ? 20.510 4.564 -5.621 1.00 58.94 90 GLY A O 1
ATOM 693 N N . PRO A 1 91 ? 21.164 6.690 -5.308 1.00 51.91 91 PRO A N 1
ATOM 694 C CA . PRO A 1 91 ? 21.852 6.823 -6.601 1.00 51.91 91 PRO A CA 1
ATOM 695 C C . PRO A 1 91 ? 23.156 6.008 -6.713 1.00 51.91 91 PRO A C 1
ATOM 697 O O . PRO A 1 91 ? 23.763 5.991 -7.781 1.00 51.91 91 PRO A O 1
ATOM 700 N N . ASP A 1 92 ? 23.572 5.305 -5.655 1.00 57.56 92 ASP A N 1
ATOM 701 C CA . ASP A 1 92 ? 24.787 4.472 -5.615 1.00 57.56 92 ASP A CA 1
ATOM 702 C C . ASP A 1 92 ? 24.701 3.215 -6.494 1.00 57.56 92 ASP A C 1
ATOM 704 O O . ASP A 1 92 ? 25.702 2.539 -6.723 1.00 57.56 92 ASP A O 1
ATOM 708 N N . LEU A 1 93 ? 23.513 2.912 -7.030 1.00 59.19 93 LEU A N 1
ATOM 709 C CA . LEU A 1 93 ? 23.326 1.907 -8.083 1.00 59.19 93 LEU A CA 1
ATOM 710 C C . LEU A 1 93 ? 24.068 2.256 -9.381 1.00 59.19 93 LEU A C 1
ATOM 712 O O . LEU A 1 93 ? 24.170 1.414 -10.274 1.00 59.19 93 LEU A O 1
ATOM 716 N N . LEU A 1 94 ? 24.562 3.490 -9.504 1.00 63.53 94 LEU A N 1
ATOM 717 C CA . LEU A 1 94 ? 25.233 3.989 -10.691 1.00 63.53 94 LEU A CA 1
ATOM 718 C C . LEU A 1 94 ? 26.704 4.278 -10.398 1.00 63.53 94 LEU A C 1
ATOM 720 O O . LEU A 1 94 ? 27.020 4.875 -9.367 1.00 63.53 94 LEU A O 1
ATOM 724 N N . PRO A 1 95 ? 27.618 3.925 -11.319 1.00 58.72 95 PRO A N 1
ATOM 725 C CA . PRO A 1 95 ? 29.002 4.361 -11.235 1.00 58.72 95 PRO A CA 1
ATOM 726 C C . PRO A 1 95 ? 29.056 5.889 -11.178 1.00 58.72 95 PRO A C 1
ATOM 728 O O . PRO A 1 95 ? 28.651 6.568 -12.122 1.00 58.72 95 PRO A O 1
ATOM 731 N N . GLN A 1 96 ? 29.562 6.441 -10.076 1.00 57.69 96 GLN A N 1
ATOM 732 C CA . GLN A 1 96 ? 29.848 7.867 -10.011 1.00 57.69 96 GLN A CA 1
ATOM 733 C C . GLN A 1 96 ? 31.137 8.139 -10.788 1.00 57.69 96 GLN A C 1
ATOM 735 O O . GLN A 1 96 ? 32.136 7.424 -10.648 1.00 57.69 96 GLN A O 1
ATOM 740 N N . HIS A 1 97 ? 31.120 9.171 -11.632 1.00 52.56 97 HIS A N 1
ATOM 741 C CA . HIS A 1 97 ? 32.316 9.607 -12.341 1.00 52.56 97 HIS A CA 1
ATOM 742 C C . HIS A 1 97 ? 33.349 10.093 -11.315 1.00 52.56 97 HIS A C 1
ATOM 744 O O . HIS A 1 97 ? 33.185 11.149 -10.704 1.00 52.56 97 HIS A O 1
ATOM 750 N N . SER A 1 98 ? 34.412 9.314 -11.111 1.00 51.00 98 SER A N 1
ATOM 751 C CA . SER A 1 98 ? 35.513 9.691 -10.230 1.00 51.00 98 SER A CA 1
ATOM 752 C C . SER A 1 98 ? 36.571 10.432 -11.049 1.00 51.00 98 SER A C 1
ATOM 754 O O . SER A 1 98 ? 37.049 9.887 -12.043 1.00 51.00 98 SER A O 1
ATOM 756 N N . PRO A 1 99 ? 36.987 11.649 -10.658 1.00 50.41 99 PRO A N 1
ATOM 757 C CA . PRO A 1 99 ? 38.017 12.400 -11.372 1.00 50.41 99 PRO A CA 1
ATOM 758 C C . PRO A 1 99 ? 39.439 11.855 -11.140 1.00 50.41 99 PRO A C 1
ATOM 760 O O . PRO A 1 99 ? 40.409 12.524 -11.491 1.00 50.41 99 PRO A O 1
ATOM 763 N N . VAL A 1 100 ? 39.605 10.667 -10.541 1.00 50.28 100 VAL A N 1
ATOM 764 C CA . VAL A 1 100 ? 40.928 10.061 -10.351 1.00 50.28 100 VAL A CA 1
ATOM 765 C C . VAL A 1 100 ? 41.426 9.539 -11.697 1.00 50.28 100 VAL A C 1
ATOM 767 O O . VAL A 1 100 ? 41.230 8.385 -12.068 1.00 50.28 100 VAL A O 1
ATOM 770 N N . VAL A 1 101 ? 42.085 10.430 -12.434 1.00 48.78 101 VAL A N 1
ATOM 771 C CA . VAL A 1 101 ? 42.889 10.103 -13.607 1.00 48.78 101 VAL A CA 1
ATOM 772 C C . VAL A 1 101 ? 44.035 9.213 -13.130 1.00 48.78 101 VAL A C 1
ATOM 774 O O . VAL A 1 101 ? 45.026 9.682 -12.568 1.00 48.78 101 VAL A O 1
ATOM 777 N N . GLY A 1 102 ? 43.890 7.902 -13.311 1.00 51.00 102 GLY A N 1
ATOM 778 C CA . GLY A 1 102 ? 45.012 6.985 -13.171 1.00 51.00 102 GLY A CA 1
ATOM 779 C C . GLY A 1 102 ? 46.118 7.371 -14.157 1.00 51.00 102 GLY A C 1
ATOM 780 O O . GLY A 1 102 ? 45.846 7.894 -15.236 1.00 51.00 102 GLY A O 1
ATOM 781 N N . LYS A 1 103 ? 47.373 7.065 -13.811 1.00 48.56 103 LYS A N 1
ATOM 782 C CA . LYS A 1 103 ? 48.612 7.345 -14.573 1.00 48.56 103 LYS A CA 1
ATOM 783 C C . LYS A 1 103 ? 48.616 6.855 -16.044 1.00 48.56 103 LYS A C 1
ATOM 785 O O . LYS A 1 103 ? 49.587 7.090 -16.752 1.00 48.56 103 LYS A O 1
ATOM 790 N N . TYR A 1 104 ? 47.548 6.188 -16.485 1.00 52.41 104 TYR A N 1
ATOM 791 C CA . TYR A 1 104 ? 47.345 5.610 -17.814 1.00 52.41 104 TYR A CA 1
ATOM 792 C C . TYR A 1 104 ? 46.086 6.123 -18.546 1.00 52.41 104 TYR A C 1
ATOM 794 O O . TYR A 1 104 ? 45.701 5.544 -19.552 1.00 52.41 104 TYR A O 1
ATOM 802 N N . GLY A 1 105 ? 45.480 7.233 -18.108 1.00 48.03 105 GLY A N 1
ATOM 803 C CA . GLY A 1 105 ? 44.626 8.045 -18.987 1.00 48.03 105 GLY A CA 1
ATOM 804 C C . GLY A 1 105 ? 43.160 7.633 -19.146 1.00 48.03 105 GLY A C 1
ATOM 805 O O . GLY A 1 105 ? 42.489 8.202 -19.999 1.00 48.03 105 GLY A O 1
ATOM 806 N N . GLU A 1 106 ? 42.619 6.741 -18.316 1.00 49.59 106 GLU A N 1
ATOM 807 C CA . GLU A 1 106 ? 41.173 6.484 -18.286 1.00 49.59 106 GLU A CA 1
ATOM 808 C C . GLU A 1 106 ? 40.595 6.767 -16.896 1.00 49.59 106 GLU A C 1
ATOM 810 O O . GLU A 1 106 ? 41.078 6.259 -15.881 1.00 49.59 106 GLU A O 1
ATOM 815 N N . ALA A 1 107 ? 39.560 7.609 -16.852 1.00 48.72 107 ALA A N 1
ATOM 816 C CA . ALA A 1 107 ? 38.768 7.872 -15.658 1.00 48.72 107 ALA A CA 1
ATOM 817 C C . ALA A 1 107 ? 37.779 6.714 -15.461 1.00 48.72 107 ALA A C 1
ATOM 819 O O . ALA A 1 107 ? 36.666 6.726 -15.982 1.00 48.72 107 ALA A O 1
ATOM 820 N N . TRP A 1 108 ? 38.196 5.677 -14.738 1.00 49.00 108 TRP A N 1
ATOM 821 C CA . TRP A 1 108 ? 37.294 4.595 -14.352 1.00 49.00 108 TRP A CA 1
ATOM 822 C C . TRP A 1 108 ? 36.448 5.057 -13.159 1.00 49.00 108 TRP A C 1
ATOM 824 O O . TRP A 1 108 ? 36.975 5.374 -12.092 1.00 49.00 108 TRP A O 1
ATOM 834 N N . GLY A 1 109 ? 35.126 5.125 -13.345 1.00 53.56 109 GLY A N 1
ATOM 835 C CA . GLY A 1 109 ? 34.183 5.446 -12.273 1.00 53.56 109 GLY A CA 1
ATOM 836 C C . GLY A 1 109 ? 34.276 4.422 -11.141 1.00 53.56 109 GLY A C 1
ATOM 837 O O . GLY A 1 109 ? 34.197 3.216 -11.375 1.00 53.56 109 GLY A O 1
ATOM 838 N N . ARG A 1 110 ? 34.454 4.892 -9.905 1.00 49.28 110 ARG A N 1
ATOM 839 C CA . ARG A 1 110 ? 34.442 4.045 -8.710 1.00 49.28 110 ARG A CA 1
ATOM 840 C C . ARG A 1 110 ? 33.021 4.047 -8.156 1.00 49.28 110 ARG A C 1
ATOM 842 O O . ARG A 1 110 ? 32.502 5.104 -7.812 1.00 49.28 110 ARG A O 1
ATOM 849 N N . ILE A 1 111 ? 32.400 2.872 -8.057 1.00 51.69 111 ILE A N 1
ATOM 850 C CA . ILE A 1 111 ? 31.182 2.708 -7.256 1.00 51.69 111 ILE A CA 1
ATOM 851 C C . ILE A 1 111 ? 31.638 2.779 -5.797 1.00 51.69 111 ILE A C 1
ATOM 853 O O . ILE A 1 111 ? 32.228 1.829 -5.281 1.00 51.69 111 ILE A O 1
ATOM 857 N N . GLU A 1 112 ? 31.454 3.926 -5.148 1.00 46.25 112 GLU A N 1
ATOM 858 C CA . GLU A 1 112 ? 31.550 3.999 -3.693 1.00 46.25 112 GLU A CA 1
ATOM 859 C C . GLU A 1 112 ? 30.178 3.634 -3.115 1.00 46.25 112 GLU A C 1
ATOM 861 O O . GLU A 1 112 ? 29.213 4.348 -3.378 1.00 46.25 112 GLU A O 1
ATOM 866 N N . PRO A 1 113 ? 30.047 2.521 -2.369 1.00 44.62 113 PRO A N 1
ATOM 867 C CA . PRO A 1 113 ? 28.801 2.183 -1.693 1.00 44.62 113 PRO A CA 1
ATOM 868 C C . PRO A 1 113 ? 28.613 3.140 -0.512 1.00 44.62 113 PRO A C 1
ATOM 870 O O . PRO A 1 113 ? 29.031 2.869 0.613 1.00 44.62 113 PRO A O 1
ATOM 873 N N . GLY A 1 114 ? 28.022 4.297 -0.775 1.00 44.75 114 GLY A N 1
ATOM 874 C CA . GLY A 1 114 ? 27.731 5.322 0.211 1.00 44.75 114 GLY A CA 1
ATOM 875 C C . GLY A 1 114 ? 26.292 5.240 0.686 1.00 44.75 114 GLY A C 1
ATOM 876 O O . GLY A 1 114 ? 25.608 6.244 0.583 1.00 44.75 114 GLY A O 1
ATOM 877 N N . THR A 1 115 ? 25.848 4.079 1.194 1.00 45.38 115 THR A N 1
ATOM 878 C CA . THR A 1 115 ? 24.450 3.762 1.565 1.00 45.38 115 THR A CA 1
ATOM 879 C C . THR A 1 115 ? 23.647 4.990 2.006 1.00 45.38 115 THR A C 1
ATOM 881 O O . THR A 1 115 ? 23.578 5.325 3.194 1.00 45.38 115 THR A O 1
ATOM 884 N N . ARG A 1 116 ? 23.008 5.680 1.058 1.00 47.69 116 ARG A N 1
ATOM 885 C CA . ARG A 1 116 ? 22.080 6.749 1.401 1.00 47.69 116 ARG A CA 1
ATOM 886 C C . ARG A 1 116 ? 20.748 6.068 1.637 1.00 47.69 116 ARG A C 1
ATOM 888 O O . ARG A 1 116 ? 19.964 5.879 0.716 1.00 47.69 116 ARG A O 1
ATOM 895 N N . VAL A 1 117 ? 20.513 5.663 2.883 1.00 48.12 117 VAL A N 1
ATOM 896 C CA . VAL A 1 117 ? 19.190 5.205 3.310 1.00 48.12 117 VAL A CA 1
ATOM 897 C C . VAL A 1 117 ? 18.293 6.439 3.356 1.00 48.12 117 VAL A C 1
ATOM 899 O O . VAL A 1 117 ? 18.093 7.035 4.414 1.00 48.12 117 VAL A O 1
ATOM 902 N N . THR A 1 118 ? 17.768 6.865 2.206 1.00 52.94 118 THR A N 1
ATOM 903 C CA . THR A 1 118 ? 16.497 7.584 2.225 1.00 52.94 118 THR A CA 1
ATOM 904 C C . THR A 1 118 ? 15.519 6.601 2.844 1.00 52.94 118 THR A C 1
ATOM 906 O O . THR A 1 118 ? 15.333 5.493 2.346 1.00 52.94 118 THR A O 1
ATOM 909 N N . ARG A 1 119 ? 14.968 6.912 4.017 1.00 57.28 119 ARG A N 1
ATOM 910 C CA . ARG A 1 119 ? 14.082 5.937 4.648 1.00 57.28 119 ARG A CA 1
ATOM 911 C C . ARG A 1 119 ? 12.872 5.778 3.734 1.00 57.28 119 ARG A C 1
ATOM 913 O O . ARG A 1 119 ? 12.404 6.742 3.132 1.00 57.28 119 ARG A O 1
ATOM 920 N N . LEU A 1 120 ? 12.316 4.571 3.664 1.00 60.66 120 LEU A N 1
ATOM 921 C CA . LEU A 1 120 ? 11.057 4.336 2.950 1.00 60.66 120 LEU A CA 1
ATOM 922 C C . LEU A 1 120 ? 9.948 5.302 3.430 1.00 60.66 120 LEU A C 1
ATOM 924 O O . LEU A 1 120 ? 9.054 5.641 2.661 1.00 60.66 120 LEU A O 1
ATOM 928 N N . SER A 1 121 ? 10.027 5.785 4.681 1.00 60.06 121 SER A N 1
ATOM 929 C CA . SER A 1 121 ? 9.184 6.868 5.207 1.00 60.06 121 SER A CA 1
ATOM 930 C C . SER A 1 121 ? 9.290 8.157 4.395 1.00 60.06 121 SER A C 1
ATOM 932 O O . SER A 1 121 ? 8.266 8.715 4.024 1.00 60.06 121 SER A O 1
ATOM 934 N N . ASP A 1 122 ? 10.500 8.577 4.041 1.00 70.12 122 ASP A N 1
ATOM 935 C CA . ASP A 1 122 ? 10.764 9.862 3.392 1.00 70.12 122 ASP A CA 1
ATOM 936 C C . ASP A 1 122 ? 10.252 9.843 1.945 1.00 70.12 122 ASP A C 1
ATOM 938 O O . ASP A 1 122 ? 9.663 10.808 1.461 1.00 70.12 122 ASP A O 1
ATOM 942 N N . SER A 1 123 ? 10.393 8.697 1.269 1.00 76.12 123 SER A N 1
ATOM 943 C CA . SER A 1 123 ? 9.816 8.477 -0.061 1.00 76.12 123 SER A CA 1
ATOM 944 C C . SER A 1 123 ? 8.281 8.503 -0.032 1.00 76.12 123 SER A C 1
ATOM 946 O O . SER A 1 123 ? 7.649 9.086 -0.912 1.00 76.12 123 SER A O 1
ATOM 948 N N . ARG A 1 124 ? 7.663 7.942 1.015 1.00 81.25 124 ARG A N 1
ATOM 949 C CA . ARG A 1 124 ? 6.204 7.991 1.201 1.00 81.25 124 ARG A CA 1
ATOM 950 C C . ARG A 1 124 ? 5.704 9.393 1.523 1.00 81.25 124 ARG A C 1
ATOM 952 O O . ARG A 1 124 ? 4.626 9.761 1.063 1.00 81.25 124 ARG A O 1
ATOM 959 N N . ASP A 1 125 ? 6.456 10.161 2.302 1.00 82.44 125 ASP A N 1
ATOM 960 C CA . ASP A 1 125 ? 6.109 11.545 2.612 1.00 82.44 125 ASP A CA 1
ATOM 961 C C . ASP A 1 125 ? 6.249 12.440 1.373 1.00 82.44 125 ASP A C 1
ATOM 963 O O . ASP A 1 125 ? 5.373 13.270 1.125 1.00 82.44 125 ASP A O 1
ATOM 967 N N . ALA A 1 126 ? 7.256 12.197 0.525 1.00 84.94 126 ALA A N 1
ATOM 968 C CA . ALA A 1 126 ? 7.377 12.845 -0.780 1.00 84.94 126 ALA A CA 1
ATOM 969 C C . ALA A 1 126 ? 6.186 12.516 -1.698 1.00 84.94 126 ALA A C 1
ATOM 971 O O . ALA A 1 126 ? 5.575 13.425 -2.261 1.00 84.94 126 ALA A O 1
ATOM 972 N N . ALA A 1 127 ? 5.792 11.240 -1.795 1.00 88.69 127 ALA A N 1
ATOM 973 C CA . ALA A 1 127 ? 4.599 10.847 -2.545 1.00 88.69 127 ALA A CA 1
ATOM 974 C C . ALA A 1 127 ? 3.335 11.516 -1.982 1.00 88.69 127 ALA A C 1
ATOM 976 O O . ALA A 1 127 ? 2.529 12.053 -2.738 1.00 88.69 127 ALA A O 1
ATOM 977 N N . ARG A 1 128 ? 3.180 11.566 -0.652 1.00 89.56 128 ARG A N 1
ATOM 978 C CA . ARG A 1 128 ? 2.053 12.250 -0.001 1.00 89.56 128 ARG A CA 1
ATOM 979 C C . ARG A 1 128 ? 2.008 13.735 -0.351 1.00 89.56 128 ARG A C 1
ATOM 981 O O . ARG A 1 128 ? 0.920 14.245 -0.598 1.00 89.56 128 ARG A O 1
ATOM 988 N N . ALA A 1 129 ? 3.150 14.422 -0.367 1.00 88.31 129 ALA A N 1
ATOM 989 C CA . ALA A 1 129 ? 3.217 15.837 -0.722 1.00 88.31 129 ALA A CA 1
ATOM 990 C C . ALA A 1 129 ? 2.740 16.078 -2.162 1.00 88.31 129 ALA A C 1
ATOM 992 O O . ALA A 1 129 ? 1.880 16.928 -2.378 1.00 88.31 129 ALA A O 1
ATOM 993 N N . VAL A 1 130 ? 3.217 15.271 -3.118 1.00 89.81 130 VAL A N 1
ATOM 994 C CA . VAL A 1 130 ? 2.791 15.346 -4.527 1.00 89.81 130 VAL A CA 1
ATOM 995 C C . VAL A 1 130 ? 1.288 15.104 -4.663 1.00 89.81 130 VAL A C 1
ATOM 997 O O . VAL A 1 130 ? 0.592 15.877 -5.316 1.00 89.81 130 VAL A O 1
ATOM 1000 N N . LEU A 1 131 ? 0.766 14.059 -4.018 1.00 90.94 131 LEU A N 1
ATOM 1001 C CA . LEU A 1 131 ? -0.653 13.709 -4.109 1.00 90.94 131 LEU A CA 1
ATOM 1002 C C . LEU A 1 131 ? -1.571 14.690 -3.366 1.00 90.94 131 LEU A C 1
ATOM 1004 O O . LEU A 1 131 ? -2.741 14.806 -3.719 1.00 90.94 131 LEU A O 1
ATOM 1008 N N . ARG A 1 132 ? -1.069 15.402 -2.352 1.00 88.88 132 ARG A N 1
ATOM 1009 C CA . ARG A 1 132 ? -1.818 16.470 -1.675 1.00 88.88 132 ARG A CA 1
ATOM 1010 C C . ARG A 1 132 ? -1.984 17.696 -2.566 1.00 88.88 132 ARG A C 1
ATOM 1012 O O . ARG A 1 132 ? -3.046 18.302 -2.544 1.00 88.88 132 ARG A O 1
ATOM 1019 N N . ASP A 1 133 ? -0.939 18.045 -3.306 1.00 87.25 133 ASP A N 1
ATOM 1020 C CA . ASP A 1 133 ? -0.934 19.187 -4.220 1.00 87.25 133 ASP A CA 1
ATOM 1021 C C . ASP A 1 133 ? -1.759 18.901 -5.485 1.00 87.25 133 ASP A C 1
ATOM 1023 O O . ASP A 1 133 ? -2.570 19.718 -5.910 1.00 87.25 133 ASP A O 1
ATOM 1027 N N . ARG A 1 134 ? -1.599 17.702 -6.062 1.00 85.00 134 ARG A N 1
ATOM 1028 C CA . ARG A 1 134 ? -2.085 17.392 -7.418 1.00 85.00 134 ARG A CA 1
ATOM 1029 C C . ARG A 1 134 ? -3.241 16.400 -7.484 1.00 85.00 134 ARG A C 1
ATOM 1031 O O . ARG A 1 134 ? -3.834 16.2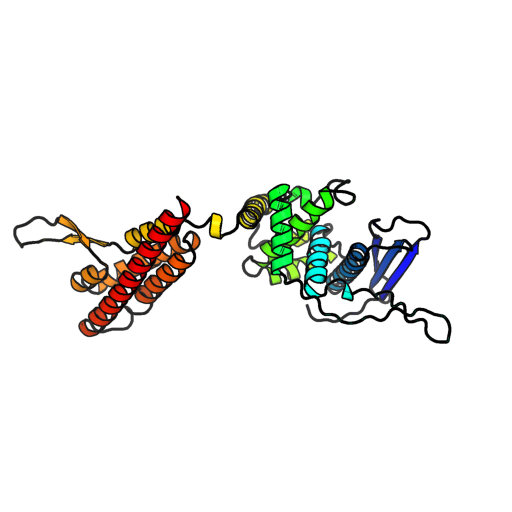33 -8.545 1.00 85.00 134 ARG A O 1
ATOM 1038 N N . GLY A 1 135 ? -3.558 15.738 -6.375 1.00 86.81 135 GLY A N 1
ATOM 1039 C CA . GLY A 1 135 ? -4.513 14.633 -6.336 1.00 86.81 135 GLY A CA 1
ATOM 1040 C C . GLY A 1 135 ? -3.915 13.299 -6.793 1.00 86.81 135 GLY A C 1
ATOM 1041 O O . GLY A 1 135 ? -2.916 13.239 -7.512 1.00 86.81 135 GLY A O 1
ATOM 1042 N N . ALA A 1 136 ? -4.533 12.206 -6.343 1.00 91.31 136 ALA A N 1
ATOM 1043 C CA . ALA A 1 136 ? -4.234 10.862 -6.824 1.00 91.31 136 ALA A CA 1
ATOM 1044 C C . ALA A 1 136 ? -4.998 10.567 -8.116 1.00 91.31 136 ALA A C 1
ATOM 1046 O O . ALA A 1 136 ? -6.169 10.924 -8.239 1.00 91.31 136 ALA A O 1
ATOM 1047 N N . LEU A 1 137 ? -4.335 9.882 -9.050 1.00 92.81 137 LEU A N 1
ATOM 1048 C CA . LEU A 1 137 ? -4.975 9.378 -10.264 1.00 92.81 137 LEU A CA 1
ATOM 1049 C C . LEU A 1 137 ? -5.990 8.288 -9.916 1.00 92.81 137 LEU A C 1
ATOM 1051 O O . LEU A 1 137 ? -5.769 7.522 -8.979 1.00 92.81 137 LEU A O 1
ATOM 1055 N N . SER A 1 138 ? -7.065 8.173 -10.691 1.00 94.38 138 SER A N 1
ATOM 1056 C CA . SER A 1 138 ? -8.005 7.048 -10.620 1.00 94.38 138 SER A CA 1
ATOM 1057 C C . SER A 1 138 ? -7.328 5.720 -10.975 1.00 94.38 138 SER A C 1
ATOM 1059 O O . SER A 1 138 ? -6.274 5.677 -11.620 1.00 94.38 138 SER A O 1
ATOM 1061 N N . PHE A 1 139 ? -7.941 4.599 -10.587 1.00 94.62 139 PHE A N 1
ATOM 1062 C CA . PHE A 1 139 ? -7.406 3.284 -10.949 1.00 94.62 139 PHE A CA 1
ATOM 1063 C C . PHE A 1 139 ? -7.449 3.084 -12.470 1.00 94.62 139 PHE A C 1
ATOM 1065 O O . PHE A 1 139 ? -6.527 2.502 -13.051 1.00 94.62 139 PHE A O 1
ATOM 1072 N N . ARG A 1 140 ? -8.473 3.624 -13.139 1.00 93.44 140 ARG A N 1
ATOM 1073 C CA . ARG A 1 140 ? -8.539 3.685 -14.604 1.00 93.44 140 ARG A CA 1
ATOM 1074 C C . ARG A 1 140 ? -7.347 4.422 -15.221 1.00 93.44 140 ARG A C 1
ATOM 1076 O O . ARG A 1 140 ? -6.752 3.883 -16.149 1.00 93.44 140 ARG A O 1
ATOM 1083 N N . GLU A 1 141 ? -6.996 5.605 -14.723 1.00 91.88 141 GLU A N 1
ATOM 1084 C CA . GLU A 1 141 ? -5.862 6.400 -15.231 1.00 91.88 141 GLU A CA 1
ATOM 1085 C C . GLU A 1 141 ? -4.511 5.735 -14.938 1.00 91.88 141 GLU A C 1
ATOM 1087 O O . GLU A 1 141 ? -3.604 5.801 -15.758 1.00 91.88 141 GLU A O 1
ATOM 1092 N N . LEU A 1 142 ? -4.374 5.022 -13.815 1.00 91.38 142 LEU A N 1
ATOM 1093 C CA . LEU A 1 142 ? -3.193 4.189 -13.548 1.00 91.38 142 LEU A CA 1
ATOM 1094 C C . LEU A 1 142 ? -3.094 2.974 -14.482 1.00 91.38 142 LEU A C 1
ATOM 1096 O O . LEU A 1 142 ? -2.001 2.513 -14.805 1.00 91.38 142 LEU A O 1
ATOM 1100 N N . SER A 1 143 ? -4.238 2.420 -14.883 1.00 90.12 143 SER A N 1
ATOM 1101 C CA . SER A 1 143 ? -4.309 1.238 -15.747 1.00 90.12 143 SER A CA 1
ATOM 1102 C C . SER A 1 143 ? -4.103 1.570 -17.222 1.00 90.12 143 SER A C 1
ATOM 1104 O O . SER A 1 143 ? -3.605 0.736 -17.978 1.00 90.12 143 SER A O 1
ATOM 1106 N N . LEU A 1 144 ? -4.538 2.762 -17.621 1.00 87.50 144 LEU A N 1
ATOM 1107 C CA . LEU A 1 144 ? -4.418 3.314 -18.958 1.00 87.50 144 LEU A CA 1
ATOM 1108 C C . LEU A 1 144 ? -3.893 4.751 -18.820 1.00 87.50 144 LEU A C 1
ATOM 1110 O O . LEU A 1 144 ? -4.699 5.686 -18.815 1.00 87.50 144 LEU A O 1
ATOM 1114 N N . PRO A 1 145 ? -2.569 4.918 -18.645 1.00 84.00 145 PRO A N 1
ATOM 1115 C CA . PRO A 1 145 ? -1.967 6.237 -18.519 1.00 84.00 145 PRO A CA 1
ATOM 1116 C C . PRO A 1 145 ? -2.271 7.083 -19.763 1.00 84.00 145 PRO A C 1
ATOM 1118 O O . PRO A 1 145 ? -2.218 6.551 -20.877 1.00 84.00 145 PRO A O 1
ATOM 1121 N N . PRO A 1 146 ? -2.590 8.379 -19.603 1.00 73.56 146 PRO A N 1
ATOM 1122 C CA . PRO A 1 146 ? -2.698 9.290 -20.736 1.00 73.56 146 PRO A CA 1
ATOM 1123 C C . PRO A 1 146 ? -1.337 9.431 -21.440 1.00 73.56 146 PRO A C 1
ATOM 1125 O O . PRO A 1 146 ? -0.286 9.207 -20.839 1.00 73.56 146 PRO A O 1
ATOM 1128 N N . GLU A 1 147 ? -1.352 9.756 -22.735 1.00 68.25 147 GLU A N 1
ATOM 1129 C CA . GLU A 1 147 ? -0.156 9.716 -23.597 1.00 68.25 147 GLU A CA 1
ATOM 1130 C C . GLU A 1 147 ? 0.975 10.650 -23.126 1.00 68.25 147 GLU A C 1
ATOM 1132 O O . GLU A 1 147 ? 2.143 10.388 -23.398 1.00 68.25 147 GLU A O 1
ATOM 1137 N N . ASP A 1 148 ? 0.642 11.698 -22.373 1.00 68.25 148 ASP A N 1
ATOM 1138 C CA . ASP A 1 148 ? 1.549 12.711 -21.829 1.00 68.25 148 ASP A CA 1
ATOM 1139 C C . ASP A 1 148 ? 2.032 12.415 -20.399 1.00 68.25 148 ASP A C 1
ATOM 1141 O O . ASP A 1 148 ? 2.878 13.136 -19.866 1.00 68.25 148 ASP A O 1
ATOM 1145 N N . VAL A 1 149 ? 1.544 11.344 -19.756 1.00 68.62 149 VAL A N 1
ATOM 1146 C CA . VAL A 1 149 ? 1.865 11.082 -18.343 1.00 68.62 149 VAL A CA 1
ATOM 1147 C C . VAL A 1 149 ? 3.346 10.787 -18.121 1.00 68.62 149 VAL A C 1
ATOM 1149 O O . VAL A 1 149 ? 3.833 10.931 -17.004 1.00 68.62 149 VAL A O 1
ATOM 1152 N N . MET A 1 150 ? 4.074 10.400 -19.167 1.00 64.31 150 MET A N 1
ATOM 1153 C CA . MET A 1 150 ? 5.471 9.977 -19.064 1.00 64.31 150 MET A CA 1
ATOM 1154 C C . MET A 1 150 ? 6.482 11.092 -19.333 1.00 64.31 150 MET A C 1
ATOM 1156 O O . MET A 1 150 ? 7.622 10.971 -18.870 1.00 64.31 150 MET A O 1
ATOM 1160 N N . ASP A 1 151 ? 6.041 12.180 -19.970 1.00 62.91 151 ASP A N 1
ATOM 1161 C CA . ASP A 1 151 ? 6.875 13.280 -20.450 1.00 62.91 151 ASP A CA 1
ATOM 1162 C C . ASP A 1 151 ? 6.316 14.614 -19.920 1.00 62.91 151 ASP A C 1
ATOM 1164 O O . ASP A 1 151 ? 5.536 15.299 -20.575 1.00 62.91 151 ASP A O 1
ATOM 1168 N N . GLY A 1 152 ? 6.692 14.986 -18.690 1.00 63.06 152 GLY A N 1
ATOM 1169 C CA . GLY A 1 152 ? 6.351 16.293 -18.117 1.00 63.06 152 GLY A CA 1
ATOM 1170 C C . GLY A 1 152 ? 5.943 16.268 -16.647 1.00 63.06 152 GLY A C 1
ATOM 1171 O O . GLY A 1 152 ? 6.280 15.357 -15.886 1.00 63.06 152 GLY A O 1
ATOM 1172 N N . GLU A 1 153 ? 5.213 17.303 -16.224 1.00 63.09 153 GLU A N 1
ATOM 1173 C CA . GLU A 1 153 ? 4.803 17.475 -14.828 1.00 63.09 153 GLU A CA 1
ATOM 1174 C C . GLU A 1 153 ? 3.880 16.346 -14.335 1.00 63.09 153 GLU A C 1
ATOM 1176 O O . GLU A 1 153 ? 3.964 15.967 -13.164 1.00 63.09 153 GLU A O 1
ATOM 1181 N N . ALA A 1 154 ? 3.061 15.749 -15.209 1.00 71.62 154 ALA A N 1
ATOM 1182 C CA . ALA A 1 154 ? 2.129 14.673 -14.851 1.00 71.62 154 ALA A CA 1
ATOM 1183 C C . ALA A 1 154 ? 2.833 13.363 -14.424 1.00 71.62 154 ALA A C 1
ATOM 1185 O O . ALA A 1 154 ? 2.276 12.583 -13.644 1.00 71.62 154 ALA A O 1
ATOM 1186 N N . ALA A 1 155 ? 4.098 13.173 -14.817 1.00 79.75 155 ALA A N 1
ATOM 1187 C CA . ALA A 1 155 ? 4.900 12.006 -14.448 1.00 79.75 155 ALA A CA 1
ATOM 1188 C C . ALA A 1 155 ? 5.130 11.890 -12.937 1.00 79.75 155 ALA A C 1
ATOM 1190 O O . ALA A 1 155 ? 5.219 10.788 -12.393 1.00 79.75 155 ALA A O 1
ATOM 1191 N N . GLY A 1 156 ? 5.194 13.025 -12.231 1.00 83.62 156 GLY A N 1
ATOM 1192 C CA . GLY A 1 156 ? 5.293 13.040 -10.771 1.00 83.62 156 GLY A CA 1
ATOM 1193 C C . GLY A 1 156 ? 4.061 12.428 -10.102 1.00 83.62 156 GLY A C 1
ATOM 1194 O O . GLY A 1 156 ? 4.198 11.565 -9.234 1.00 83.62 156 GLY A O 1
ATOM 1195 N N . SER A 1 157 ? 2.864 12.827 -10.544 1.00 88.00 157 SER A N 1
ATOM 1196 C CA . SER A 1 157 ? 1.591 12.332 -10.005 1.00 88.00 157 SER A CA 1
ATOM 1197 C C . SER A 1 157 ? 1.365 10.860 -10.331 1.00 88.00 157 SER A C 1
ATOM 1199 O O . SER A 1 157 ? 0.892 10.115 -9.470 1.00 88.00 157 SER A O 1
ATOM 1201 N N . TYR A 1 158 ? 1.748 10.420 -11.536 1.00 90.94 158 TYR A N 1
ATOM 1202 C CA . TYR A 1 158 ? 1.670 9.011 -11.918 1.00 90.94 158 TYR A CA 1
ATOM 1203 C C . TYR A 1 158 ? 2.562 8.140 -11.032 1.00 90.94 158 TYR A C 1
ATOM 1205 O O . TYR A 1 158 ? 2.073 7.197 -10.411 1.00 90.94 158 TYR A O 1
ATOM 1213 N N . ARG A 1 159 ? 3.846 8.499 -10.884 1.00 88.69 159 ARG A N 1
ATOM 1214 C CA . ARG A 1 159 ? 4.790 7.760 -10.027 1.00 88.69 159 ARG A CA 1
ATOM 1215 C C . ARG A 1 159 ? 4.348 7.725 -8.568 1.00 88.69 159 ARG A C 1
ATOM 1217 O O . ARG A 1 159 ? 4.376 6.664 -7.948 1.00 88.69 159 ARG A O 1
ATOM 1224 N N . ALA A 1 160 ? 3.893 8.859 -8.031 1.00 90.75 160 ALA A N 1
ATOM 1225 C CA . ALA A 1 160 ? 3.387 8.927 -6.663 1.00 90.75 160 ALA A CA 1
ATOM 1226 C C . ALA A 1 160 ? 2.138 8.047 -6.478 1.00 90.75 160 ALA A C 1
ATOM 1228 O O . ALA A 1 160 ? 2.060 7.279 -5.520 1.00 90.75 160 ALA A O 1
ATOM 1229 N N . SER A 1 161 ? 1.191 8.093 -7.420 1.00 94.00 161 SER A N 1
ATOM 1230 C CA . SER A 1 161 ? -0.025 7.270 -7.382 1.00 94.00 161 SER A CA 1
ATOM 1231 C C . SER A 1 161 ? 0.302 5.777 -7.494 1.00 94.00 161 SER A C 1
ATOM 1233 O O . SER A 1 161 ? -0.211 4.979 -6.713 1.00 94.00 161 SER A O 1
ATOM 1235 N N . ALA A 1 162 ? 1.209 5.400 -8.397 1.00 94.25 162 ALA A N 1
ATOM 1236 C CA . ALA A 1 162 ? 1.678 4.030 -8.581 1.00 94.25 162 ALA A CA 1
ATOM 1237 C C . ALA A 1 162 ? 2.347 3.474 -7.313 1.00 94.25 162 ALA A C 1
ATOM 1239 O O . ALA A 1 162 ? 2.020 2.373 -6.861 1.00 94.25 162 ALA A O 1
ATOM 1240 N N . GLN A 1 163 ? 3.236 4.259 -6.695 1.00 92.56 163 GLN A N 1
ATOM 1241 C CA . GLN A 1 163 ? 3.897 3.888 -5.446 1.00 92.56 163 GLN A CA 1
ATOM 1242 C C . GLN A 1 163 ? 2.882 3.646 -4.323 1.00 92.56 163 GLN A C 1
ATOM 1244 O O . GLN A 1 163 ? 2.958 2.637 -3.619 1.00 92.56 163 GLN A O 1
ATOM 1249 N N . VAL A 1 164 ? 1.916 4.553 -4.159 1.00 93.44 164 VAL A N 1
ATOM 1250 C CA . VAL A 1 164 ? 0.878 4.426 -3.130 1.00 93.44 164 VAL A CA 1
ATOM 1251 C C . VAL A 1 164 ? -0.033 3.233 -3.411 1.00 93.44 164 VAL A C 1
ATOM 1253 O O . VAL A 1 164 ? -0.297 2.460 -2.494 1.00 93.44 164 VAL A O 1
ATOM 1256 N N . MET A 1 165 ? -0.431 3.009 -4.664 1.00 95.75 165 MET A N 1
ATOM 1257 C CA . MET A 1 165 ? -1.228 1.847 -5.073 1.00 95.75 165 MET A CA 1
ATOM 1258 C C . MET A 1 165 ? -0.547 0.534 -4.678 1.00 95.75 165 MET A C 1
ATOM 1260 O O . MET A 1 165 ? -1.168 -0.320 -4.044 1.00 95.75 165 MET A O 1
ATOM 1264 N N . LEU A 1 166 ? 0.746 0.383 -4.984 1.00 94.81 166 LEU A N 1
ATOM 1265 C CA . LEU A 1 166 ? 1.507 -0.813 -4.617 1.00 94.81 166 LEU A CA 1
ATOM 1266 C C . LEU A 1 166 ? 1.554 -1.013 -3.095 1.00 94.81 166 LEU A C 1
ATOM 1268 O O . LEU A 1 166 ? 1.337 -2.123 -2.606 1.00 94.81 166 LEU A O 1
ATOM 1272 N N . VAL A 1 167 ? 1.813 0.056 -2.340 1.00 91.25 167 VAL A N 1
ATOM 1273 C CA . VAL A 1 167 ? 1.863 0.012 -0.873 1.00 91.25 167 VAL A CA 1
ATOM 1274 C C . VAL A 1 167 ? 0.511 -0.387 -0.279 1.00 91.25 167 VAL A C 1
ATOM 1276 O O . VAL A 1 167 ? 0.467 -1.236 0.611 1.00 91.25 167 VAL A O 1
ATOM 1279 N N . GLU A 1 168 ? -0.589 0.188 -0.761 1.00 93.75 168 GLU A N 1
ATOM 1280 C CA . GLU A 1 168 ? -1.930 -0.112 -0.253 1.00 93.75 168 GLU A CA 1
ATOM 1281 C C . GLU A 1 168 ? -2.396 -1.523 -0.649 1.00 93.75 168 GLU A C 1
ATOM 1283 O O . GLU A 1 168 ? -2.983 -2.228 0.171 1.00 93.75 168 GLU A O 1
ATOM 1288 N N . LEU A 1 169 ? -2.046 -2.013 -1.844 1.00 95.38 169 LEU A N 1
ATOM 1289 C CA . LEU A 1 169 ? -2.318 -3.400 -2.240 1.00 95.38 169 LEU A CA 1
ATOM 1290 C C . LEU A 1 169 ? -1.580 -4.418 -1.361 1.00 95.38 169 LEU A C 1
ATOM 1292 O O . LEU A 1 169 ? -2.132 -5.473 -1.043 1.00 95.38 169 LEU A O 1
ATOM 1296 N N . ARG A 1 170 ? -0.342 -4.116 -0.953 1.00 93.44 170 ARG A N 1
ATOM 1297 C CA . ARG A 1 170 ? 0.444 -4.961 -0.035 1.00 93.44 170 ARG A CA 1
ATOM 1298 C C . ARG A 1 170 ? -0.099 -4.933 1.398 1.00 93.44 170 ARG A C 1
ATOM 1300 O O . ARG A 1 170 ? 0.073 -5.908 2.123 1.00 93.44 170 ARG A O 1
ATOM 1307 N N . ARG A 1 171 ? -0.784 -3.851 1.793 1.00 90.62 171 ARG A N 1
ATOM 1308 C CA . ARG A 1 171 ? -1.432 -3.690 3.111 1.00 90.62 171 ARG A CA 1
ATOM 1309 C C . ARG A 1 171 ? -2.723 -4.485 3.275 1.00 90.62 171 ARG A C 1
ATOM 1311 O O . ARG A 1 171 ? -3.165 -4.674 4.407 1.00 90.62 171 ARG A O 1
ATOM 1318 N N . LEU A 1 172 ? -3.328 -4.948 2.182 1.00 91.81 172 LEU A N 1
ATOM 1319 C CA . LEU A 1 172 ? -4.475 -5.848 2.253 1.00 91.81 172 LEU A CA 1
ATOM 1320 C C . LEU A 1 172 ? -4.108 -7.146 3.000 1.00 91.81 172 LEU A C 1
ATOM 1322 O O . LEU A 1 172 ? -2.946 -7.565 2.979 1.00 91.81 172 LEU A O 1
ATOM 1326 N N . PRO A 1 173 ? -5.077 -7.838 3.626 1.00 90.31 173 PRO A N 1
ATOM 1327 C CA . PRO A 1 173 ? -4.832 -9.156 4.203 1.00 90.31 173 PRO A CA 1
ATOM 1328 C C . PRO A 1 173 ? -4.268 -10.111 3.143 1.00 90.31 173 PRO A C 1
ATOM 1330 O O . PRO A 1 173 ? -4.894 -10.330 2.110 1.00 90.31 173 PRO A O 1
ATOM 1333 N N . ASN A 1 174 ? -3.082 -10.674 3.391 1.00 91.44 174 ASN A N 1
ATOM 1334 C CA . ASN A 1 174 ? -2.318 -11.478 2.422 1.00 91.44 174 ASN A CA 1
ATOM 1335 C C . ASN A 1 174 ? -1.905 -10.727 1.131 1.00 91.44 174 ASN A C 1
ATOM 1337 O O . ASN A 1 174 ? -1.671 -11.362 0.101 1.00 91.44 174 ASN A O 1
ATOM 1341 N N . GLY A 1 175 ? -1.776 -9.396 1.176 1.00 92.12 175 GLY A N 1
ATOM 1342 C CA . GLY A 1 175 ? -1.461 -8.535 0.028 1.00 92.12 175 GLY A CA 1
ATOM 1343 C C . GLY A 1 175 ? -0.189 -8.923 -0.724 1.00 92.12 175 GLY A C 1
ATOM 1344 O O . GLY A 1 175 ? -0.216 -9.046 -1.947 1.00 92.12 175 GLY A O 1
ATOM 1345 N N . ASP A 1 176 ? 0.902 -9.206 -0.008 1.00 92.75 176 ASP A N 1
ATOM 1346 C CA . ASP A 1 176 ? 2.161 -9.655 -0.624 1.00 92.75 176 ASP A CA 1
ATOM 1347 C C . ASP A 1 176 ? 1.997 -10.984 -1.384 1.00 92.75 176 ASP A C 1
ATOM 1349 O O . ASP A 1 176 ? 2.535 -11.161 -2.479 1.00 92.75 176 ASP A O 1
ATOM 1353 N N . ALA A 1 177 ? 1.228 -11.928 -0.830 1.00 93.94 177 ALA A N 1
ATOM 1354 C CA . ALA A 1 177 ? 0.970 -13.211 -1.480 1.00 93.94 177 ALA A CA 1
ATOM 1355 C C . ALA A 1 177 ? 0.093 -13.042 -2.730 1.00 93.94 177 ALA A C 1
ATOM 1357 O O . ALA A 1 177 ? 0.349 -13.698 -3.742 1.00 93.94 177 ALA A O 1
ATOM 1358 N N . MET A 1 178 ? -0.894 -12.140 -2.685 1.00 96.50 178 MET A N 1
ATOM 1359 C CA . MET A 1 178 ? -1.725 -11.789 -3.840 1.00 96.50 178 MET A CA 1
ATOM 1360 C C . MET A 1 178 ? -0.901 -11.107 -4.937 1.00 96.50 178 MET A C 1
ATOM 1362 O O . MET A 1 178 ? -0.993 -11.514 -6.093 1.00 96.50 178 MET A O 1
ATOM 1366 N N . LEU A 1 179 ? -0.015 -10.168 -4.591 1.00 95.31 179 LEU A N 1
ATOM 1367 C CA . LEU A 1 179 ? 0.888 -9.523 -5.549 1.00 95.31 179 LEU A CA 1
ATOM 1368 C C . LEU A 1 179 ? 1.805 -10.546 -6.234 1.00 95.31 179 LEU A C 1
ATOM 1370 O O . LEU A 1 179 ? 1.896 -10.591 -7.460 1.00 95.31 179 LEU A O 1
ATOM 1374 N N . ILE A 1 180 ? 2.440 -11.431 -5.459 1.00 93.88 180 ILE A N 1
ATOM 1375 C CA . ILE A 1 180 ? 3.254 -12.526 -6.011 1.00 93.88 180 ILE A CA 1
ATOM 1376 C C . ILE A 1 180 ? 2.398 -13.442 -6.900 1.00 93.88 180 ILE A C 1
ATOM 1378 O O . ILE A 1 180 ? 2.852 -13.888 -7.956 1.00 93.88 180 ILE A O 1
ATOM 1382 N N . GLY A 1 181 ? 1.162 -13.726 -6.484 1.00 94.25 181 GLY A N 1
ATOM 1383 C CA . GLY A 1 181 ? 0.194 -14.505 -7.250 1.00 94.25 181 GLY A CA 1
ATOM 1384 C C . GLY A 1 181 ? -0.154 -13.866 -8.594 1.00 94.25 181 GLY A C 1
ATOM 1385 O O . GLY A 1 181 ? -0.205 -14.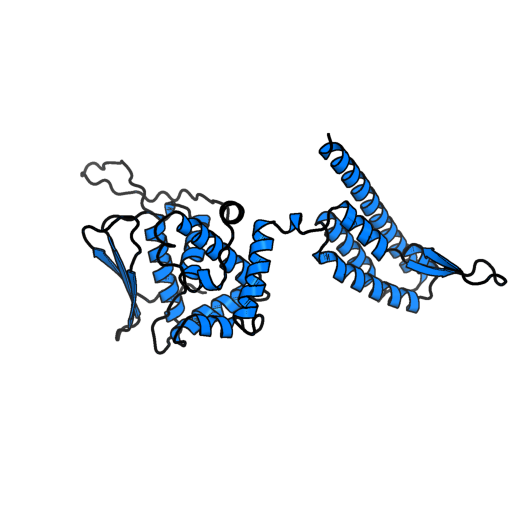577 -9.595 1.00 94.25 181 GLY A O 1
ATOM 1386 N N . MET A 1 182 ? -0.333 -12.544 -8.635 1.00 95.44 182 MET A N 1
ATOM 1387 C CA . MET A 1 182 ? -0.563 -11.779 -9.862 1.00 95.44 182 MET A CA 1
ATOM 1388 C C . MET A 1 182 ? 0.631 -11.896 -10.807 1.00 95.44 182 MET A C 1
ATOM 1390 O O . MET A 1 182 ? 0.457 -12.302 -11.955 1.00 95.44 182 MET A O 1
ATOM 1394 N N . LEU A 1 183 ? 1.843 -11.596 -10.323 1.00 94.06 183 LEU A N 1
ATOM 1395 C CA . LEU A 1 183 ? 3.063 -11.609 -11.140 1.00 94.06 183 LEU A CA 1
ATOM 1396 C C . LEU A 1 183 ? 3.304 -12.979 -11.793 1.00 94.06 183 LEU A C 1
ATOM 1398 O O . LEU A 1 183 ? 3.611 -13.068 -12.980 1.00 94.06 183 LEU A O 1
ATOM 1402 N N . ARG A 1 184 ? 3.066 -14.067 -11.052 1.00 91.94 184 ARG A N 1
ATOM 1403 C CA . ARG A 1 184 ? 3.179 -15.446 -11.562 1.00 91.94 184 ARG A CA 1
ATOM 1404 C C . ARG A 1 184 ? 2.145 -15.810 -12.630 1.00 91.94 184 ARG A C 1
ATOM 1406 O O . ARG A 1 184 ? 2.341 -16.785 -13.346 1.00 91.94 184 ARG A O 1
ATOM 1413 N N . ARG A 1 185 ? 1.033 -15.078 -12.717 1.00 93.69 185 ARG A N 1
ATOM 1414 C CA . ARG A 1 185 ? -0.054 -15.335 -13.673 1.00 93.69 185 ARG A CA 1
ATOM 1415 C C . ARG A 1 185 ? 0.083 -14.530 -14.963 1.00 93.69 185 ARG A C 1
ATOM 1417 O O . ARG A 1 185 ? -0.602 -14.856 -15.929 1.00 93.69 185 ARG A O 1
ATOM 1424 N N . LEU A 1 186 ? 0.953 -13.517 -15.017 1.00 93.75 186 LEU A N 1
ATOM 1425 C CA . LEU A 1 186 ? 1.056 -12.609 -16.169 1.00 93.75 186 LEU A CA 1
ATOM 1426 C C . LEU A 1 186 ? 1.329 -13.341 -17.489 1.00 93.75 186 LEU A C 1
ATOM 1428 O O . LEU A 1 186 ? 0.727 -13.020 -18.507 1.00 93.75 186 LEU A O 1
ATOM 1432 N N . THR A 1 187 ? 2.145 -14.395 -17.471 1.00 91.31 187 THR A N 1
ATOM 1433 C CA . THR A 1 187 ? 2.445 -15.203 -18.665 1.00 91.31 187 THR A CA 1
ATOM 1434 C C . THR A 1 187 ? 1.259 -16.038 -19.160 1.00 91.31 187 THR A C 1
ATOM 1436 O O . THR A 1 187 ? 1.298 -16.561 -20.270 1.00 91.31 187 THR A O 1
ATOM 1439 N N . HIS A 1 188 ? 0.183 -16.176 -18.381 1.00 91.31 188 HIS A N 1
ATOM 1440 C CA . HIS A 1 188 ? -0.988 -16.984 -18.729 1.00 91.31 188 HIS A CA 1
ATOM 1441 C C . HIS A 1 188 ? -2.183 -16.154 -19.224 1.00 91.31 188 HIS A C 1
ATOM 1443 O O . HIS A 1 188 ? -3.093 -16.717 -19.835 1.00 91.31 188 HIS A O 1
ATOM 1449 N N . HIS A 1 189 ? -2.168 -14.822 -19.102 1.00 90.25 189 HIS A N 1
ATOM 1450 C CA . HIS A 1 189 ? -3.302 -13.953 -19.465 1.00 90.25 189 HIS A CA 1
ATOM 1451 C C . HIS A 1 189 ? -2.977 -12.950 -20.574 1.00 90.25 189 HIS A C 1
ATOM 1453 O O . HIS A 1 189 ? -1.852 -12.489 -20.680 1.00 90.25 189 HIS A O 1
ATOM 1459 N N . LEU A 1 190 ? -3.967 -12.647 -21.430 1.00 85.44 190 LEU A N 1
ATOM 1460 C CA . LEU A 1 190 ? -3.814 -11.725 -22.576 1.00 85.44 190 LEU A CA 1
ATOM 1461 C C . LEU A 1 190 ? -3.532 -10.292 -22.148 1.00 85.44 190 LEU A C 1
ATOM 1463 O O . LEU A 1 190 ? -3.093 -9.502 -22.968 1.00 85.44 190 LEU A O 1
ATOM 1467 N N . ASN A 1 191 ? -3.844 -9.982 -20.900 1.00 87.88 191 ASN A N 1
ATOM 1468 C CA . ASN A 1 191 ? -3.643 -8.691 -20.301 1.00 87.88 191 ASN A CA 1
ATOM 1469 C C . ASN A 1 191 ? -3.378 -8.891 -18.804 1.00 87.88 191 ASN A C 1
ATOM 1471 O O . ASN A 1 191 ? -3.795 -9.890 -18.196 1.00 87.88 191 ASN A O 1
ATOM 1475 N N . TRP A 1 192 ? -2.673 -7.944 -18.201 1.00 92.75 192 TRP A N 1
ATOM 1476 C CA . TRP A 1 192 ? -2.349 -8.001 -16.780 1.00 92.75 192 TRP A CA 1
ATOM 1477 C C . TRP A 1 192 ? -3.594 -7.826 -15.897 1.00 92.75 192 TRP A C 1
ATOM 1479 O O . TRP A 1 192 ? -3.635 -8.345 -14.783 1.00 92.75 192 TRP A O 1
ATOM 1489 N N . GLN A 1 193 ? -4.635 -7.157 -16.403 1.00 93.62 193 GLN A N 1
ATOM 1490 C CA . GLN A 1 193 ? -5.909 -6.910 -15.724 1.00 93.62 193 GLN A CA 1
ATOM 1491 C C . GLN A 1 193 ? -6.576 -8.221 -15.280 1.00 93.62 193 GLN A C 1
ATOM 1493 O O . GLN A 1 193 ? -7.018 -8.355 -14.138 1.00 93.62 193 GLN A O 1
ATOM 1498 N N . THR A 1 194 ? -6.605 -9.231 -16.152 1.00 93.44 194 THR A N 1
ATOM 1499 C CA . THR A 1 194 ? -7.193 -10.536 -15.816 1.00 93.44 194 THR A CA 1
ATOM 1500 C C . THR A 1 194 ? -6.381 -11.242 -14.732 1.00 93.44 194 THR A C 1
ATOM 1502 O O . THR A 1 194 ? -6.953 -11.801 -13.796 1.00 93.44 194 THR A O 1
ATOM 1505 N N . ALA A 1 195 ? -5.048 -11.182 -14.819 1.00 94.62 195 ALA A N 1
ATOM 1506 C CA . ALA A 1 195 ? -4.163 -11.744 -13.802 1.00 94.62 195 ALA A CA 1
ATOM 1507 C C . ALA A 1 195 ? -4.362 -11.058 -12.440 1.00 94.62 195 ALA A C 1
ATOM 1509 O O . ALA A 1 195 ? -4.397 -11.734 -11.411 1.00 94.62 195 ALA A O 1
ATOM 1510 N N . PHE A 1 196 ? -4.538 -9.733 -12.447 1.00 96.19 196 PHE A N 1
ATOM 1511 C CA . PHE A 1 196 ? -4.818 -8.926 -11.263 1.00 96.19 196 PHE A CA 1
ATOM 1512 C C . PHE A 1 196 ? -6.128 -9.352 -10.592 1.00 96.19 196 PHE A C 1
ATOM 1514 O O . PHE A 1 196 ? -6.106 -9.735 -9.423 1.00 96.19 196 PHE A O 1
ATOM 1521 N N . LEU A 1 197 ? -7.253 -9.361 -11.322 1.00 95.50 197 LEU A N 1
ATOM 1522 C CA . LEU A 1 197 ? -8.549 -9.726 -10.735 1.00 95.50 197 LEU A CA 1
ATOM 1523 C C . LEU A 1 197 ? -8.561 -11.159 -10.207 1.00 95.50 197 LEU A C 1
ATOM 1525 O O . LEU A 1 197 ? -9.142 -11.409 -9.160 1.00 95.50 197 LEU A O 1
ATOM 1529 N N . GLN A 1 198 ? -7.896 -12.102 -10.879 1.00 95.44 198 GLN A N 1
ATOM 1530 C CA . GLN A 1 198 ? -7.804 -13.471 -10.368 1.00 95.44 198 GLN A CA 1
ATOM 1531 C C . GLN A 1 198 ? -6.968 -13.575 -9.091 1.00 95.44 198 GLN A C 1
ATOM 1533 O O . GLN A 1 198 ? -7.292 -14.367 -8.209 1.00 95.44 198 GLN A O 1
ATOM 1538 N N . ALA A 1 199 ? -5.881 -12.810 -8.993 1.00 96.31 199 ALA A N 1
ATOM 1539 C CA . ALA A 1 199 ? -5.012 -12.832 -7.824 1.00 96.31 199 ALA A CA 1
ATOM 1540 C C . ALA A 1 199 ? -5.647 -12.141 -6.608 1.00 96.31 199 ALA A C 1
ATOM 1542 O O . ALA A 1 199 ? -5.495 -12.629 -5.490 1.00 96.31 199 ALA A O 1
ATOM 1543 N N . TYR A 1 200 ? -6.385 -11.053 -6.838 1.00 96.81 200 TYR A N 1
ATOM 1544 C CA . TYR A 1 200 ? -7.069 -10.278 -5.802 1.00 96.81 200 TYR A CA 1
ATOM 1545 C C . TYR A 1 200 ? -8.564 -10.612 -5.657 1.00 96.81 200 TYR A C 1
ATOM 1547 O O . TYR A 1 200 ? -9.273 -9.924 -4.925 1.00 96.81 200 TYR A O 1
ATOM 1555 N N . ALA A 1 201 ? -9.043 -11.697 -6.277 1.00 95.69 201 ALA A N 1
ATOM 1556 C CA . ALA A 1 201 ? -10.435 -12.155 -6.205 1.00 95.69 201 ALA A CA 1
ATOM 1557 C C . ALA A 1 201 ? -11.015 -12.280 -4.777 1.00 95.69 201 ALA A C 1
ATOM 1559 O O . ALA A 1 201 ? -12.203 -12.010 -4.608 1.00 95.69 201 ALA A O 1
ATOM 1560 N N . PRO A 1 202 ? -10.236 -12.647 -3.730 1.00 94.94 202 PRO A N 1
ATOM 1561 C CA . PRO A 1 202 ? -10.753 -12.665 -2.359 1.00 94.94 202 PRO A CA 1
ATOM 1562 C C . PRO A 1 202 ? -11.174 -11.290 -1.817 1.00 94.94 202 PRO A C 1
ATOM 1564 O O . PRO A 1 202 ? -11.911 -11.232 -0.837 1.00 94.94 202 PRO A O 1
ATOM 1567 N N . VAL A 1 203 ? -10.683 -10.198 -2.414 1.00 94.81 203 VAL A N 1
ATOM 1568 C CA . VAL A 1 203 ? -10.931 -8.815 -1.974 1.00 94.81 203 VAL A CA 1
ATOM 1569 C C . VAL A 1 203 ? -11.774 -8.043 -2.991 1.00 94.81 203 VAL A C 1
ATOM 1571 O O . VAL A 1 203 ? -12.655 -7.283 -2.599 1.00 94.81 203 VAL A O 1
ATOM 1574 N N . PHE A 1 204 ? -11.530 -8.240 -4.289 1.00 96.75 204 PHE A N 1
ATOM 1575 C CA . PHE A 1 204 ? -12.189 -7.498 -5.363 1.00 96.75 204 PHE A CA 1
ATOM 1576 C C . PHE A 1 204 ? -12.961 -8.438 -6.288 1.00 96.75 204 PHE A C 1
ATOM 1578 O O . PHE A 1 204 ? -12.375 -9.313 -6.923 1.00 96.75 204 PHE A O 1
ATOM 1585 N N . GLY A 1 205 ? -14.275 -8.225 -6.404 1.00 93.50 205 GLY A N 1
ATOM 1586 C CA . GLY A 1 205 ? -15.121 -8.959 -7.350 1.00 93.50 205 GLY A CA 1
ATOM 1587 C C . GLY A 1 205 ? -15.082 -8.377 -8.766 1.00 93.50 205 GLY A C 1
ATOM 1588 O O . GLY A 1 205 ? -15.298 -9.090 -9.744 1.00 93.50 205 GLY A O 1
ATOM 1589 N N . SER A 1 206 ? -14.794 -7.082 -8.888 1.00 96.00 206 SER A N 1
ATOM 1590 C CA . SER A 1 206 ? -14.778 -6.347 -10.151 1.00 96.00 206 SER A CA 1
ATOM 1591 C C . SER A 1 206 ? -13.799 -5.171 -10.112 1.00 96.00 206 SER A C 1
ATOM 1593 O O . SER A 1 206 ? -13.406 -4.710 -9.043 1.00 96.00 206 SER A O 1
ATOM 1595 N N . PHE A 1 207 ? -13.455 -4.611 -11.276 1.00 95.31 207 PHE A N 1
ATOM 1596 C CA . PHE A 1 207 ? -12.657 -3.378 -11.335 1.00 95.31 207 PHE A CA 1
ATOM 1597 C C . PHE A 1 207 ? -13.355 -2.162 -10.727 1.00 95.31 207 PHE A C 1
ATOM 1599 O O . PHE A 1 207 ? -12.681 -1.251 -10.262 1.00 95.31 207 PHE A O 1
ATOM 1606 N N . LEU A 1 208 ? -14.689 -2.158 -10.674 1.00 96.44 208 LEU A N 1
ATOM 1607 C CA . LEU A 1 208 ? -15.423 -1.113 -9.967 1.00 96.44 208 LEU A CA 1
ATOM 1608 C C . LEU A 1 208 ? -15.150 -1.168 -8.457 1.00 96.44 208 LEU A C 1
ATOM 1610 O O . LEU A 1 208 ? -15.082 -0.126 -7.810 1.00 96.44 208 LEU A O 1
ATOM 1614 N N . ASP A 1 209 ? -14.971 -2.365 -7.895 1.00 96.50 209 ASP A N 1
ATOM 1615 C CA . ASP A 1 209 ? -14.612 -2.524 -6.483 1.00 96.50 209 ASP A CA 1
ATOM 1616 C C . ASP A 1 209 ? -13.183 -2.040 -6.224 1.00 96.50 209 ASP A C 1
ATOM 1618 O O . ASP A 1 209 ? -12.937 -1.384 -5.214 1.00 96.50 209 ASP A O 1
ATOM 1622 N N . VAL A 1 210 ? -12.270 -2.289 -7.171 1.00 96.94 210 VAL A N 1
ATOM 1623 C CA . VAL A 1 210 ? -10.893 -1.770 -7.130 1.00 96.94 210 VAL A CA 1
ATOM 1624 C C . VAL A 1 210 ? -10.892 -0.245 -7.166 1.00 96.94 210 VAL A C 1
ATOM 1626 O O . VAL A 1 210 ? -10.233 0.370 -6.340 1.00 96.94 210 VAL A O 1
ATOM 1629 N N . GLU A 1 211 ? -11.662 0.370 -8.067 1.00 97.00 211 GLU A N 1
ATOM 1630 C CA . GLU A 1 211 ? -11.770 1.829 -8.190 1.00 97.00 211 GLU A CA 1
ATOM 1631 C C . GLU A 1 211 ? -12.315 2.464 -6.901 1.00 97.00 211 GLU A C 1
ATOM 1633 O O . GLU A 1 211 ? -11.737 3.412 -6.374 1.00 97.00 211 GLU A O 1
ATOM 1638 N N . LYS A 1 212 ? -13.389 1.901 -6.331 1.00 95.56 212 LYS A N 1
ATOM 1639 C CA . LYS A 1 212 ? -13.965 2.375 -5.060 1.00 95.56 212 LYS A CA 1
ATOM 1640 C C . LYS A 1 212 ? -12.977 2.251 -3.905 1.00 95.56 212 LYS A C 1
ATOM 1642 O O . LYS A 1 212 ? -12.835 3.178 -3.108 1.00 95.56 212 LYS A O 1
ATOM 1647 N N . TRP A 1 213 ? -12.320 1.097 -3.801 1.00 96.62 213 TRP A N 1
ATOM 1648 C CA . TRP A 1 213 ? -11.312 0.862 -2.776 1.00 96.62 213 TRP A CA 1
ATOM 1649 C C . TRP A 1 213 ? -10.141 1.829 -2.934 1.00 96.62 213 TRP A C 1
ATOM 1651 O O . TRP A 1 213 ? -9.724 2.436 -1.953 1.00 96.62 213 TRP A O 1
ATOM 1661 N N . TRP A 1 214 ? -9.656 2.021 -4.159 1.00 96.56 214 TRP A N 1
ATOM 1662 C CA . TRP A 1 214 ? -8.527 2.890 -4.450 1.00 96.56 214 TRP A CA 1
ATOM 1663 C C . TRP A 1 214 ? -8.838 4.360 -4.162 1.00 96.56 214 TRP A C 1
ATOM 1665 O O . TRP A 1 214 ? -8.034 5.031 -3.517 1.00 96.56 214 TRP A O 1
ATOM 1675 N N . ALA A 1 215 ? -10.020 4.852 -4.543 1.00 94.56 215 ALA A N 1
ATOM 1676 C CA . ALA A 1 215 ? -10.465 6.205 -4.211 1.00 94.56 215 ALA A CA 1
ATOM 1677 C C . ALA A 1 215 ? -10.442 6.456 -2.692 1.00 94.56 215 ALA A C 1
ATOM 1679 O O . ALA A 1 215 ? -9.989 7.503 -2.232 1.00 94.56 215 ALA A O 1
ATOM 1680 N N . MET A 1 216 ? -10.866 5.468 -1.897 1.00 92.12 216 MET A N 1
ATOM 1681 C CA . MET A 1 216 ? -10.783 5.550 -0.439 1.00 92.12 216 MET A CA 1
ATOM 1682 C C . MET A 1 216 ? -9.335 5.448 0.062 1.00 92.12 216 MET A C 1
ATOM 1684 O O . MET A 1 216 ? -8.904 6.276 0.858 1.00 92.12 216 MET A O 1
ATOM 1688 N N . ALA A 1 217 ? -8.569 4.458 -0.395 1.00 92.06 217 ALA A N 1
ATOM 1689 C CA . ALA A 1 217 ? -7.212 4.192 0.080 1.00 92.06 217 ALA A CA 1
ATOM 1690 C C . ALA A 1 217 ? -6.255 5.360 -0.213 1.00 92.06 217 ALA A C 1
ATOM 1692 O O . ALA A 1 217 ? -5.514 5.795 0.669 1.00 92.06 217 ALA A O 1
ATOM 1693 N N . SER A 1 218 ? -6.318 5.918 -1.422 1.00 92.62 218 SER A N 1
ATOM 1694 C CA . SER A 1 218 ? -5.543 7.096 -1.825 1.00 92.62 218 SER A CA 1
ATOM 1695 C C . SER A 1 218 ? -5.915 8.336 -1.006 1.00 92.62 218 SER A C 1
ATOM 1697 O O . SER A 1 218 ? -5.025 9.013 -0.490 1.00 92.62 218 SER A O 1
ATOM 1699 N N . PHE A 1 219 ? -7.209 8.591 -0.784 1.00 89.75 219 PHE A N 1
ATOM 1700 C CA . PHE A 1 219 ? -7.666 9.675 0.087 1.00 89.75 219 PHE A CA 1
ATOM 1701 C C . PHE A 1 219 ? -7.137 9.513 1.520 1.00 89.75 219 PHE A C 1
ATOM 1703 O O . PHE A 1 219 ? -6.551 10.443 2.081 1.00 89.75 219 PHE A O 1
ATOM 1710 N N . GLN A 1 220 ? -7.259 8.311 2.093 1.00 86.38 220 GLN A N 1
ATOM 1711 C CA . GLN A 1 220 ? -6.739 7.998 3.427 1.00 86.38 220 GLN A CA 1
ATOM 1712 C C . GLN A 1 220 ? -5.220 8.159 3.517 1.00 86.38 220 GLN A C 1
ATOM 1714 O O . GLN A 1 220 ? -4.701 8.608 4.542 1.00 86.38 220 GLN A O 1
ATOM 1719 N N . PHE A 1 221 ? -4.494 7.825 2.451 1.00 87.69 221 PHE A N 1
ATOM 1720 C CA . PHE A 1 221 ? -3.050 7.999 2.387 1.00 87.69 221 PHE A CA 1
ATOM 1721 C C . PHE A 1 221 ? -2.644 9.481 2.393 1.00 87.69 221 PHE A C 1
ATOM 1723 O O . PHE A 1 221 ? -1.710 9.852 3.118 1.00 87.69 221 PHE A O 1
ATOM 1730 N N . VAL A 1 222 ? -3.338 10.318 1.610 1.00 86.88 222 VAL A N 1
ATOM 1731 C CA . VAL A 1 222 ? -3.055 11.758 1.458 1.00 86.88 222 VAL A CA 1
ATOM 1732 C C . VAL A 1 222 ? -3.380 12.535 2.731 1.00 86.88 222 VAL A C 1
ATOM 1734 O O . VAL A 1 222 ? -2.556 13.322 3.215 1.00 86.88 222 VAL A O 1
ATOM 1737 N N . VAL A 1 223 ? -4.572 12.296 3.279 1.00 80.12 223 VAL A N 1
ATOM 1738 C CA . VAL A 1 223 ? -5.058 12.944 4.503 1.00 80.12 223 VAL A CA 1
ATOM 1739 C C . VAL A 1 223 ? -4.303 12.411 5.725 1.00 80.12 223 VAL A C 1
ATOM 1741 O O . VAL A 1 223 ? -3.950 13.174 6.620 1.00 80.12 223 VAL A O 1
ATOM 1744 N N . GLY A 1 224 ? -3.942 11.126 5.716 1.00 70.44 224 GLY A N 1
ATOM 1745 C CA . GLY A 1 224 ? -3.286 10.437 6.820 1.00 70.44 224 GLY A CA 1
ATOM 1746 C C . GLY A 1 224 ? -4.298 9.876 7.821 1.00 70.44 224 GLY A C 1
ATOM 1747 O O . GLY A 1 224 ? -5.317 10.496 8.122 1.00 70.44 224 GLY A O 1
ATOM 1748 N N . GLN A 1 225 ? -4.003 8.696 8.378 1.00 57.41 225 GLN A N 1
ATOM 1749 C CA . GLN A 1 225 ? -4.893 8.011 9.328 1.00 57.41 225 GLN A CA 1
ATOM 1750 C C . GLN A 1 225 ? -5.198 8.857 10.572 1.00 57.41 225 GLN A C 1
ATOM 1752 O O . GLN A 1 225 ? -6.318 8.825 11.066 1.00 57.41 225 GLN A O 1
ATOM 1757 N N . THR A 1 226 ? -4.247 9.672 11.039 1.00 54.09 226 THR A N 1
ATOM 1758 C CA . THR A 1 226 ? -4.443 10.563 12.192 1.00 54.09 226 THR A CA 1
ATOM 1759 C C . THR A 1 226 ? -5.473 11.661 11.919 1.00 54.09 226 THR A C 1
ATOM 1761 O O . THR A 1 226 ? -6.258 11.986 12.802 1.00 54.09 226 THR A O 1
ATOM 1764 N N . ALA A 1 227 ? -5.530 12.199 10.698 1.00 58.16 227 ALA A N 1
ATOM 1765 C CA . ALA A 1 227 ? -6.500 13.236 10.340 1.00 58.16 227 ALA A CA 1
ATOM 1766 C C . ALA A 1 227 ? -7.908 12.674 10.061 1.00 58.16 227 ALA A C 1
ATOM 1768 O O . ALA A 1 227 ? -8.881 13.422 10.085 1.00 58.16 227 ALA A O 1
ATOM 1769 N N . LEU A 1 228 ? -8.025 11.361 9.830 1.00 63.12 228 LEU A N 1
ATOM 1770 C CA . LEU A 1 228 ? -9.307 10.654 9.729 1.00 63.12 228 LEU A CA 1
ATOM 1771 C C . LEU A 1 228 ? -9.747 10.001 11.041 1.00 63.12 228 LEU A C 1
ATOM 1773 O O . LEU A 1 228 ? -10.919 9.649 11.188 1.00 63.12 228 LEU A O 1
ATOM 1777 N N . SER A 1 229 ? -8.826 9.841 11.992 1.00 70.31 229 SER A N 1
ATOM 1778 C CA . SER A 1 229 ? -9.163 9.445 13.352 1.00 70.31 229 SER A CA 1
ATOM 1779 C C . SER A 1 229 ? -9.950 10.558 14.038 1.00 70.31 229 SER A C 1
ATOM 1781 O O . SER A 1 229 ? -9.759 11.747 13.774 1.00 70.31 229 SER A O 1
ATOM 1783 N N . TRP A 1 230 ? -10.866 10.181 14.923 1.00 81.69 230 TRP A N 1
ATOM 1784 C CA . TRP A 1 230 ? -11.520 11.137 15.802 1.00 81.69 230 TRP A CA 1
ATOM 1785 C C . TRP A 1 230 ? -10.478 11.929 16.587 1.00 81.69 230 TRP A C 1
ATOM 1787 O O . TRP A 1 230 ? -9.436 11.394 16.959 1.00 81.69 230 TRP A O 1
ATOM 1797 N N . THR A 1 231 ? -10.793 13.181 16.921 1.00 84.12 231 THR A N 1
ATOM 1798 C CA . THR A 1 231 ? -9.976 13.943 17.872 1.00 84.12 231 THR A CA 1
ATOM 1799 C C . THR A 1 231 ? -9.814 13.154 19.174 1.00 84.12 231 THR A C 1
ATOM 1801 O O . THR A 1 231 ? -10.655 12.309 19.519 1.00 84.12 231 THR A O 1
ATOM 1804 N N . THR A 1 232 ? -8.742 13.418 19.922 1.00 84.38 232 THR A N 1
ATOM 1805 C CA . THR A 1 232 ? -8.518 12.781 21.230 1.00 84.38 232 THR A CA 1
ATOM 1806 C C . THR A 1 232 ? -9.739 12.946 22.137 1.00 84.38 232 THR A C 1
ATOM 1808 O O . THR A 1 232 ? -10.181 11.983 22.759 1.00 84.38 232 THR A O 1
ATOM 1811 N N . GLU A 1 233 ? -10.356 14.128 22.133 1.00 85.12 233 GLU A N 1
ATOM 1812 C CA . GLU A 1 233 ? -11.561 14.438 22.908 1.00 85.12 233 GLU A CA 1
ATOM 1813 C C . GLU A 1 233 ? -12.767 13.595 22.490 1.00 85.12 233 GLU A C 1
ATOM 1815 O O . GLU A 1 233 ? -13.409 12.976 23.339 1.00 85.12 233 GLU A O 1
ATOM 1820 N N . ARG A 1 234 ? -13.056 13.511 21.184 1.00 87.62 234 ARG A N 1
ATOM 1821 C CA . ARG A 1 234 ? -14.160 12.693 20.665 1.00 87.62 234 ARG A CA 1
ATOM 1822 C C . ARG A 1 234 ? -13.927 11.206 20.930 1.00 87.62 234 ARG A C 1
ATOM 1824 O O . ARG A 1 234 ? -14.861 10.499 21.297 1.00 87.62 234 ARG A O 1
ATOM 1831 N N . SER A 1 235 ? -12.686 10.744 20.787 1.00 88.75 235 SER A N 1
ATOM 1832 C CA . SER A 1 235 ? -12.292 9.365 21.094 1.00 88.75 235 SER A CA 1
ATOM 1833 C C . SER A 1 235 ? -12.506 9.035 22.569 1.00 88.75 235 SER A C 1
ATOM 1835 O O . SER A 1 235 ? -13.088 8.002 22.893 1.00 88.75 235 SER A O 1
ATOM 1837 N N . LEU A 1 236 ? -12.097 9.929 23.470 1.00 90.12 236 LEU A N 1
ATOM 1838 C CA . LEU A 1 236 ? -12.289 9.762 24.909 1.00 90.12 236 LEU A CA 1
ATOM 1839 C C . LEU A 1 236 ? -13.766 9.827 25.315 1.00 90.12 236 LEU A C 1
ATOM 1841 O O . LEU A 1 236 ? -14.189 9.024 26.144 1.00 90.12 236 LEU A O 1
ATOM 1845 N N . ALA A 1 237 ? -14.556 10.717 24.710 1.00 88.88 237 ALA A N 1
ATOM 1846 C CA . ALA A 1 237 ? -15.996 10.803 24.951 1.00 88.88 237 ALA A CA 1
ATOM 1847 C C . ALA A 1 237 ? -16.724 9.517 24.522 1.00 88.88 237 ALA A C 1
ATOM 1849 O O . ALA A 1 237 ? -17.517 8.968 25.287 1.00 88.88 237 ALA A O 1
ATOM 1850 N N . ALA A 1 238 ? -16.402 8.987 23.339 1.00 89.00 238 ALA A N 1
ATOM 1851 C CA . ALA A 1 238 ? -16.966 7.728 22.861 1.00 89.00 238 ALA A CA 1
ATOM 1852 C C . ALA A 1 238 ? -16.536 6.529 23.725 1.00 89.00 238 ALA A C 1
ATOM 1854 O O . ALA A 1 238 ? -17.338 5.631 23.984 1.00 89.00 238 ALA A O 1
ATOM 1855 N N . LEU A 1 239 ? -15.291 6.517 24.217 1.00 91.50 239 LEU A N 1
ATOM 1856 C CA . LEU A 1 239 ? -14.823 5.505 25.166 1.00 91.50 239 LEU A CA 1
ATOM 1857 C C . LEU A 1 239 ? -15.580 5.589 26.504 1.00 91.50 239 LEU A C 1
ATOM 1859 O O . LEU A 1 239 ? -15.987 4.565 27.046 1.00 91.50 239 LEU A O 1
ATOM 1863 N N . GLU A 1 240 ? -15.801 6.791 27.039 1.00 89.88 240 GLU A N 1
ATOM 1864 C CA . GLU A 1 240 ? -16.574 7.017 28.268 1.00 89.88 240 GLU A CA 1
ATOM 1865 C C . GLU A 1 240 ? -18.035 6.557 28.126 1.00 89.88 240 GLU A C 1
ATOM 1867 O O . GLU A 1 240 ? -18.602 5.949 29.041 1.00 89.88 240 GLU A O 1
ATOM 1872 N N . GLU A 1 241 ? -18.643 6.803 26.966 1.00 89.25 241 GLU A N 1
ATOM 1873 C CA . GLU A 1 241 ? -19.964 6.283 26.616 1.00 89.25 241 GLU A CA 1
ATOM 1874 C C . GLU A 1 241 ? -19.988 4.756 26.556 1.00 89.25 241 GLU A C 1
ATOM 1876 O O . GLU A 1 241 ? -20.832 4.127 27.198 1.00 89.25 241 GLU A O 1
ATOM 1881 N N . ALA A 1 242 ? -19.020 4.155 25.864 1.00 88.31 242 ALA A N 1
ATOM 1882 C CA . ALA A 1 242 ? -18.930 2.711 25.720 1.00 88.31 242 ALA A CA 1
ATOM 1883 C C . ALA A 1 242 ? -18.730 2.004 27.067 1.00 88.31 242 ALA A C 1
ATOM 1885 O O . ALA A 1 242 ? -19.362 0.981 27.315 1.00 88.31 242 ALA A O 1
ATOM 1886 N N . VAL A 1 243 ? -17.908 2.551 27.964 1.00 88.19 243 VAL A N 1
ATOM 1887 C CA . VAL A 1 243 ? -17.630 1.971 29.290 1.00 88.19 243 VAL A CA 1
ATOM 1888 C C . VAL A 1 243 ? -18.796 2.192 30.271 1.00 88.19 243 VAL A C 1
ATOM 1890 O O . VAL A 1 243 ? -18.985 1.395 31.185 1.00 88.19 243 VAL A O 1
ATOM 1893 N N . GLY A 1 244 ? -19.637 3.212 30.072 1.00 86.06 244 GLY A N 1
ATOM 1894 C CA . GLY A 1 244 ? -20.818 3.455 30.908 1.00 86.06 244 GLY A CA 1
ATOM 1895 C C . GLY A 1 244 ? -21.873 2.345 30.814 1.00 86.06 244 GLY A C 1
ATOM 1896 O O . GLY A 1 244 ? -22.220 1.882 29.723 1.00 86.06 244 GLY A O 1
ATOM 1897 N N . VAL A 1 245 ? -22.429 1.926 31.953 1.00 85.75 245 VAL A N 1
ATOM 1898 C CA . VAL A 1 245 ? -23.473 0.891 32.021 1.00 85.75 245 VAL A CA 1
ATOM 1899 C C . VAL A 1 245 ? -24.760 1.505 32.550 1.00 85.75 245 VAL A C 1
ATOM 1901 O O . VAL A 1 245 ? -24.749 2.135 33.597 1.00 85.75 245 VAL A O 1
ATOM 1904 N N . THR A 1 246 ? -25.888 1.309 31.871 1.00 84.69 246 THR A N 1
ATOM 1905 C CA . THR A 1 246 ? -27.202 1.701 32.401 1.00 84.69 246 THR A CA 1
ATOM 1906 C C . THR A 1 246 ? -27.884 0.481 33.002 1.00 84.69 246 THR A C 1
ATOM 1908 O O . THR A 1 246 ? -28.154 -0.478 32.283 1.00 84.69 246 THR A O 1
ATOM 1911 N N . LEU A 1 247 ? -28.160 0.516 34.306 1.00 82.31 247 LEU A N 1
ATOM 1912 C CA . LEU A 1 247 ? -28.866 -0.543 35.029 1.00 82.31 247 LEU A CA 1
ATOM 1913 C C . LEU A 1 247 ? -30.169 -0.013 35.624 1.00 82.31 247 LEU A C 1
ATOM 1915 O O . LEU A 1 247 ? -30.260 1.153 36.003 1.00 82.31 247 LEU A O 1
ATOM 1919 N N . GLU A 1 248 ? -31.168 -0.884 35.737 1.00 79.81 248 GLU A N 1
ATOM 1920 C CA . GLU A 1 248 ? -32.371 -0.610 36.522 1.00 79.81 248 GLU A CA 1
ATOM 1921 C C . GLU A 1 248 ? -32.100 -0.974 37.980 1.00 79.81 248 GLU A C 1
ATOM 1923 O O . GLU A 1 248 ? -31.909 -2.137 38.332 1.00 79.81 248 GLU A O 1
ATOM 1928 N N . ILE A 1 249 ? -32.027 0.048 38.826 1.00 74.44 249 ILE A N 1
ATOM 1929 C CA . ILE A 1 249 ? -31.658 -0.076 40.231 1.00 74.44 249 ILE A CA 1
ATOM 1930 C C . ILE A 1 249 ? -32.875 0.250 41.079 1.00 74.44 249 ILE A C 1
ATOM 1932 O O . ILE A 1 249 ? -33.541 1.267 40.887 1.00 74.44 249 ILE A O 1
ATOM 1936 N N . ARG A 1 250 ? -33.148 -0.619 42.050 1.00 73.75 250 ARG A N 1
ATOM 1937 C CA . ARG A 1 250 ? -34.166 -0.396 43.071 1.00 73.75 250 ARG A CA 1
ATOM 1938 C C . ARG A 1 250 ? -33.482 0.065 44.360 1.00 73.75 250 ARG A C 1
ATOM 1940 O O . ARG A 1 250 ? -32.720 -0.702 44.940 1.00 73.75 250 ARG A O 1
ATOM 1947 N N . GLY A 1 251 ? -33.739 1.306 44.781 1.00 66.81 251 GLY A N 1
ATOM 1948 C CA . GLY A 1 251 ? -33.143 1.905 45.984 1.00 66.81 251 GLY A CA 1
ATOM 1949 C C . GLY A 1 251 ? -33.686 1.322 47.292 1.00 66.81 251 GLY A C 1
ATOM 1950 O O . GLY A 1 251 ? -32.933 1.115 48.241 1.00 66.81 251 GLY A O 1
ATOM 1951 N N . SER A 1 252 ? -34.975 0.977 47.326 1.00 69.00 252 SER A N 1
ATOM 1952 C CA . SER A 1 252 ? -35.622 0.322 48.466 1.00 69.00 252 SER A CA 1
ATOM 1953 C C . SER A 1 252 ? -36.698 -0.674 48.003 1.00 69.00 252 SER A C 1
ATOM 1955 O O . SER A 1 252 ? -37.240 -0.528 46.907 1.00 69.00 252 SER A O 1
ATOM 1957 N N . PRO A 1 253 ? -37.071 -1.695 48.803 1.00 66.25 253 PRO A N 1
ATOM 1958 C CA . PRO A 1 253 ? -38.057 -2.706 48.397 1.00 66.25 253 PRO A CA 1
ATOM 1959 C C . PRO A 1 253 ? -39.428 -2.147 47.984 1.00 66.25 253 PRO A C 1
ATOM 1961 O O . PRO A 1 253 ? -40.180 -2.844 47.307 1.00 66.25 253 PRO A O 1
ATOM 1964 N N . ARG A 1 254 ? -39.748 -0.912 48.398 1.00 70.75 254 ARG A N 1
ATOM 1965 C CA . ARG A 1 254 ? -41.017 -0.221 48.126 1.00 70.75 254 ARG A CA 1
ATOM 1966 C C . ARG A 1 254 ? -40.935 0.805 46.989 1.00 70.75 254 ARG A C 1
ATOM 1968 O O . ARG A 1 254 ? -41.961 1.376 46.638 1.00 70.75 254 ARG A O 1
ATOM 1975 N N . GLU A 1 255 ? -39.758 1.034 46.414 1.00 75.94 255 GLU A N 1
ATOM 1976 C CA . GLU A 1 255 ? -39.567 1.957 45.292 1.00 75.94 255 GLU A CA 1
ATOM 1977 C C . GLU A 1 255 ? -39.560 1.232 43.943 1.00 75.94 255 GLU A C 1
ATOM 1979 O O . GLU A 1 255 ? -39.178 0.062 43.826 1.00 75.94 255 GLU A O 1
ATOM 1984 N N . LEU A 1 256 ? -39.975 1.949 42.899 1.00 75.12 256 LEU A N 1
ATOM 1985 C CA . LEU A 1 256 ? -39.882 1.471 41.524 1.00 75.12 256 LEU A CA 1
ATOM 1986 C C . LEU A 1 256 ? -38.415 1.498 41.054 1.00 75.12 256 LEU A C 1
ATOM 1988 O O . LEU A 1 256 ? -37.687 2.429 41.399 1.00 75.12 256 LEU A O 1
ATOM 1992 N N . PRO A 1 257 ? -37.963 0.504 40.267 1.00 77.88 257 PRO A N 1
ATOM 1993 C CA . PRO A 1 257 ? -36.634 0.536 39.667 1.00 77.88 257 PRO A CA 1
ATOM 1994 C C . PRO A 1 257 ? -36.457 1.774 38.783 1.00 77.88 257 PRO A C 1
ATOM 1996 O O . PRO A 1 257 ? -37.286 2.045 37.915 1.00 77.88 257 PRO A O 1
ATOM 1999 N N . ALA A 1 258 ? -35.361 2.501 38.980 1.00 79.75 258 ALA A N 1
ATOM 2000 C CA . ALA A 1 258 ? -34.976 3.634 38.150 1.00 79.75 258 ALA A CA 1
ATOM 2001 C C . ALA A 1 258 ? -33.748 3.275 37.309 1.00 79.75 258 ALA A C 1
ATOM 2003 O O . ALA A 1 258 ? -32.836 2.589 37.774 1.00 79.75 258 ALA A O 1
ATOM 2004 N N . ARG A 1 259 ? -33.708 3.752 36.061 1.00 80.19 259 ARG A N 1
ATOM 2005 C CA . ARG A 1 259 ? -32.528 3.603 35.202 1.00 80.19 259 ARG A CA 1
ATOM 2006 C C . ARG A 1 259 ? -31.441 4.558 35.667 1.00 80.19 259 ARG A C 1
ATOM 2008 O O . ARG A 1 259 ? -31.610 5.771 35.585 1.00 80.19 259 ARG A O 1
ATOM 2015 N N . GLN A 1 260 ? -30.319 4.010 36.107 1.00 82.38 260 GLN A N 1
ATOM 2016 C CA . GLN A 1 260 ? -29.159 4.776 36.536 1.00 82.38 260 GLN A CA 1
ATOM 2017 C C . GLN A 1 260 ? -27.930 4.347 35.735 1.00 82.38 260 GLN A C 1
ATOM 2019 O O . GLN A 1 260 ? -27.724 3.163 35.460 1.00 82.38 260 GLN A O 1
ATOM 2024 N N . ARG A 1 261 ? -27.110 5.326 35.342 1.00 83.62 261 ARG A N 1
ATOM 2025 C CA . ARG A 1 261 ? -25.801 5.072 34.740 1.00 83.62 261 ARG A CA 1
ATOM 2026 C C . ARG A 1 261 ? -24.788 4.818 35.854 1.00 83.62 261 ARG A C 1
ATOM 2028 O O . ARG A 1 261 ? -24.606 5.669 36.717 1.00 83.62 261 ARG A O 1
ATOM 2035 N N . VAL A 1 262 ? -24.155 3.656 35.815 1.00 85.38 262 VAL A N 1
ATOM 2036 C CA . VAL A 1 262 ? -23.149 3.175 36.763 1.00 85.38 262 VAL A CA 1
ATOM 2037 C C . VAL A 1 262 ? -21.858 2.806 36.032 1.00 85.38 262 VAL A C 1
ATOM 2039 O O . VAL A 1 262 ? -21.832 2.664 34.802 1.00 85.38 262 VAL A O 1
ATOM 2042 N N . SER A 1 263 ? -20.773 2.662 36.789 1.00 87.50 263 SER A N 1
ATOM 2043 C CA . SER A 1 263 ? -19.487 2.198 36.263 1.00 87.50 263 SER A CA 1
ATOM 2044 C C . SER A 1 263 ? -19.479 0.677 36.041 1.00 87.50 263 SER A C 1
ATOM 2046 O O . SER A 1 263 ? -20.331 -0.047 36.563 1.00 87.50 263 SER A O 1
ATOM 2048 N N . LEU A 1 264 ? -18.504 0.160 35.283 1.00 86.38 264 LEU A N 1
ATOM 2049 C CA . LEU A 1 264 ? -18.329 -1.292 35.111 1.00 86.38 264 LEU A CA 1
ATOM 2050 C C . LEU A 1 264 ? -18.023 -1.988 36.444 1.00 86.38 264 LEU A C 1
ATOM 2052 O O . LEU A 1 264 ? -18.464 -3.113 36.664 1.00 86.38 264 LEU A O 1
ATOM 2056 N N . GLN A 1 265 ? -17.296 -1.311 37.333 1.00 87.50 265 GLN A N 1
ATOM 2057 C CA . GLN A 1 265 ? -16.948 -1.758 38.679 1.00 87.50 265 GLN A CA 1
ATOM 2058 C C . GLN A 1 265 ? -18.196 -1.922 39.541 1.00 87.50 265 GLN A C 1
ATOM 2060 O O . GLN A 1 265 ? -18.376 -2.934 40.215 1.00 87.50 265 GLN A O 1
ATOM 2065 N N . GLU A 1 266 ? -19.090 -0.940 39.485 1.00 84.31 266 GLU A N 1
ATOM 2066 C CA . GLU A 1 266 ? -20.345 -0.980 40.219 1.00 84.31 266 GLU A CA 1
ATOM 2067 C C . GLU A 1 266 ? -21.307 -2.021 39.631 1.00 84.31 266 GLU A C 1
ATOM 2069 O O . GLU A 1 266 ? -21.939 -2.767 40.381 1.00 84.31 266 GLU A O 1
ATOM 2074 N N . ALA A 1 267 ? -21.355 -2.153 38.301 1.00 83.88 267 ALA A N 1
ATOM 2075 C CA . ALA A 1 267 ? -22.095 -3.223 37.636 1.00 83.88 267 ALA A CA 1
ATOM 2076 C C . ALA A 1 267 ? -21.588 -4.616 38.055 1.00 83.88 267 ALA A C 1
ATOM 2078 O O . ALA A 1 267 ? -22.389 -5.515 38.287 1.00 83.88 267 ALA A O 1
ATOM 2079 N N . LEU A 1 268 ? -20.275 -4.782 38.232 1.00 81.94 268 LEU A N 1
ATOM 2080 C CA . LEU A 1 268 ? -19.644 -6.015 38.720 1.00 81.94 268 LEU A CA 1
ATOM 2081 C C . LEU A 1 268 ? -20.102 -6.441 40.108 1.00 81.94 268 LEU A C 1
ATOM 2083 O O . LEU A 1 268 ? -20.223 -7.633 40.370 1.00 81.94 268 LEU A O 1
ATOM 2087 N N . VAL A 1 269 ? -20.288 -5.473 41.004 1.00 82.69 269 VAL A N 1
ATOM 2088 C CA . VAL A 1 269 ? -20.701 -5.730 42.388 1.00 82.69 269 VAL A CA 1
ATOM 2089 C C . VAL A 1 269 ? -22.203 -6.002 42.465 1.00 82.69 269 VAL A C 1
ATOM 2091 O O . VAL A 1 269 ? -22.643 -6.783 43.305 1.00 82.69 269 VAL A O 1
ATOM 2094 N N . ARG A 1 270 ? -22.994 -5.353 41.603 1.00 82.12 270 ARG A N 1
ATOM 2095 C CA . ARG A 1 270 ? -24.462 -5.392 41.657 1.00 82.12 270 ARG A CA 1
ATOM 2096 C C . ARG A 1 270 ? -25.092 -6.524 40.844 1.00 82.12 270 ARG A C 1
ATOM 2098 O O . ARG A 1 270 ? -26.199 -6.941 41.173 1.00 82.12 270 ARG A O 1
ATOM 2105 N N . LEU A 1 271 ? -24.440 -6.991 39.780 1.00 80.62 271 LEU A N 1
ATOM 2106 C CA . LEU A 1 271 ? -24.981 -8.022 38.891 1.00 80.62 271 LEU A CA 1
ATOM 2107 C C . LEU A 1 271 ? -24.584 -9.432 39.331 1.00 80.62 271 LEU A C 1
ATOM 2109 O O . LEU A 1 271 ? -23.502 -9.662 39.869 1.00 80.62 271 LEU A O 1
ATOM 2113 N N . ALA A 1 272 ? -25.447 -10.401 39.021 1.00 81.44 272 ALA A N 1
ATOM 2114 C CA . ALA A 1 272 ? -25.083 -11.808 39.120 1.00 81.44 272 ALA A CA 1
ATOM 2115 C C . ALA A 1 272 ? -23.951 -12.145 38.120 1.00 81.44 272 ALA A C 1
ATOM 2117 O O . ALA A 1 272 ? -23.885 -11.528 37.049 1.00 81.44 272 ALA A O 1
ATOM 2118 N N . PRO A 1 273 ? -23.095 -13.148 38.400 1.00 76.38 273 PRO A N 1
ATOM 2119 C CA . PRO A 1 273 ? -21.922 -13.441 37.570 1.00 76.38 273 PRO A CA 1
ATOM 2120 C C . PRO A 1 273 ? -22.227 -13.683 36.085 1.00 76.38 273 PRO A C 1
ATOM 2122 O O . PRO A 1 273 ? -21.485 -13.247 35.209 1.00 76.38 273 PRO A O 1
ATOM 2125 N N . GLU A 1 274 ? -23.345 -14.339 35.776 1.00 78.25 274 GLU A N 1
ATOM 2126 C CA . GLU A 1 274 ? -23.775 -14.607 34.398 1.00 78.25 274 GLU A CA 1
ATOM 2127 C C . GLU A 1 274 ? -24.192 -13.331 33.650 1.00 78.25 274 GLU A C 1
ATOM 2129 O O . GLU A 1 274 ? -23.859 -13.146 32.478 1.00 78.25 274 GLU A O 1
ATOM 2134 N N . GLN A 1 275 ? -24.869 -12.413 34.341 1.00 80.88 275 GLN A N 1
ATOM 2135 C CA . GLN A 1 275 ? -25.301 -11.132 33.779 1.00 80.88 275 GLN A CA 1
ATOM 2136 C C . GLN A 1 275 ? -24.106 -10.201 33.550 1.00 80.88 275 GLN A C 1
ATOM 2138 O O . GLN A 1 275 ? -24.016 -9.553 32.507 1.00 80.88 275 GLN A O 1
ATOM 2143 N N . ALA A 1 276 ? -23.158 -10.177 34.490 1.00 80.25 276 ALA A N 1
ATOM 2144 C CA . ALA A 1 276 ? -21.904 -9.444 34.341 1.00 80.25 276 ALA A CA 1
ATOM 2145 C C . ALA A 1 276 ? -21.075 -9.975 33.156 1.00 80.25 276 ALA A C 1
ATOM 2147 O O . ALA A 1 276 ? -20.553 -9.189 32.368 1.00 80.25 276 ALA A O 1
ATOM 2148 N N . ASN A 1 277 ? -21.025 -11.298 32.972 1.00 79.00 277 ASN A N 1
ATOM 2149 C CA . ASN A 1 277 ? -20.387 -11.944 31.823 1.00 79.00 277 ASN A CA 1
ATOM 2150 C C . ASN A 1 277 ? -20.969 -11.485 30.483 1.00 79.00 277 ASN A C 1
ATOM 2152 O O . ASN A 1 277 ? -20.235 -11.049 29.593 1.00 79.00 277 ASN A O 1
ATOM 2156 N N . ALA A 1 278 ? -22.292 -11.577 30.340 1.00 81.12 278 ALA A N 1
ATOM 2157 C CA . ALA A 1 278 ? -22.981 -11.175 29.119 1.00 81.12 278 ALA A CA 1
ATOM 2158 C C . ALA A 1 278 ? -22.751 -9.686 28.813 1.00 81.12 278 ALA A C 1
ATOM 2160 O O . ALA A 1 278 ? -22.433 -9.324 27.675 1.00 81.12 278 ALA A O 1
ATOM 2161 N N . LEU A 1 279 ? -22.820 -8.837 29.844 1.00 84.94 279 LEU A N 1
ATOM 2162 C CA . LEU A 1 279 ? -22.520 -7.414 29.733 1.00 84.94 279 LEU A CA 1
ATOM 2163 C C . LEU A 1 279 ? -21.080 -7.178 29.253 1.00 84.94 279 LEU A C 1
ATOM 2165 O O . LEU A 1 279 ? -20.866 -6.372 28.354 1.00 84.94 279 LEU A O 1
ATOM 2169 N N . PHE A 1 280 ? -20.084 -7.881 29.790 1.00 85.19 280 PHE A N 1
ATOM 2170 C CA . PHE A 1 280 ? -18.681 -7.683 29.403 1.00 85.19 280 PHE A CA 1
ATOM 2171 C C . PHE A 1 280 ? -18.365 -8.157 27.998 1.00 85.19 280 PHE A C 1
ATOM 2173 O O . PHE A 1 280 ? -17.640 -7.468 27.281 1.00 85.19 280 PHE A O 1
ATOM 2180 N N . GLN A 1 281 ? -18.966 -9.257 27.553 1.00 82.75 281 GLN A N 1
ATOM 2181 C CA . GLN A 1 281 ? -18.869 -9.660 26.154 1.00 82.75 281 GLN A CA 1
ATOM 2182 C C . GLN A 1 281 ? -19.489 -8.609 25.229 1.00 82.75 281 GLN A C 1
ATOM 2184 O O . GLN A 1 281 ? -18.893 -8.253 24.211 1.00 82.75 281 GLN A O 1
ATOM 2189 N N . GLN A 1 282 ? -20.656 -8.067 25.590 1.00 86.12 282 GLN A N 1
ATOM 2190 C CA . GLN A 1 282 ? -21.293 -6.993 24.830 1.00 86.12 282 GLN A CA 1
ATOM 2191 C C . GLN A 1 282 ? -20.409 -5.739 24.784 1.00 86.12 282 GLN A C 1
ATOM 2193 O O . GLN A 1 282 ? -20.186 -5.183 23.708 1.00 86.12 282 GLN A O 1
ATOM 2198 N N . LYS A 1 283 ? -19.876 -5.312 25.932 1.00 88.12 283 LYS A N 1
ATOM 2199 C CA . LYS A 1 283 ? -19.012 -4.134 26.041 1.00 88.12 283 LYS A CA 1
ATOM 2200 C C . LYS A 1 283 ? -17.695 -4.312 25.291 1.00 88.12 283 LYS A C 1
ATOM 2202 O O . LYS A 1 283 ? -17.303 -3.397 24.575 1.00 88.12 283 LYS A O 1
ATOM 2207 N N . SER A 1 284 ? -17.067 -5.489 25.346 1.00 86.38 284 SER A N 1
ATOM 2208 C CA . SER A 1 284 ? -15.857 -5.746 24.557 1.00 86.38 284 SER A CA 1
ATOM 2209 C C . SER A 1 284 ? -16.125 -5.652 23.053 1.00 86.38 284 SER A C 1
ATOM 2211 O O . SER A 1 284 ? -15.366 -5.009 22.331 1.00 86.38 284 SER A O 1
ATOM 2213 N N . ARG A 1 285 ? -17.251 -6.200 22.569 1.00 83.62 285 ARG A N 1
ATOM 2214 C CA . ARG A 1 285 ? -17.645 -6.075 21.152 1.00 83.62 285 ARG A CA 1
ATOM 2215 C C . ARG A 1 285 ? -17.894 -4.621 20.742 1.00 83.62 285 ARG A C 1
ATOM 2217 O O . ARG A 1 285 ? -17.484 -4.225 19.656 1.00 83.62 285 ARG A O 1
ATOM 2224 N N . GLN A 1 286 ? -18.538 -3.823 21.597 1.00 87.19 286 GLN A N 1
ATOM 2225 C CA . GLN A 1 286 ? -18.745 -2.391 21.341 1.00 87.19 286 GLN A CA 1
ATOM 2226 C C . GLN A 1 286 ? -17.414 -1.637 21.254 1.00 87.19 286 GLN A C 1
ATOM 2228 O O . GLN A 1 286 ? -17.199 -0.878 20.313 1.00 87.19 286 GLN A O 1
ATOM 2233 N N . LEU A 1 287 ? -16.495 -1.890 22.188 1.00 89.38 287 LEU A N 1
ATOM 2234 C CA . LEU A 1 287 ? -15.157 -1.299 22.172 1.00 89.38 287 LEU A CA 1
ATOM 2235 C C . LEU A 1 287 ? -14.363 -1.720 20.925 1.00 89.38 287 LEU A C 1
ATOM 2237 O O . LEU A 1 287 ? -13.720 -0.880 20.298 1.00 89.38 287 LEU A O 1
ATOM 2241 N N . ALA A 1 288 ? -14.465 -2.987 20.515 1.00 83.81 288 ALA A N 1
ATOM 2242 C CA . ALA A 1 288 ? -13.832 -3.496 19.300 1.00 83.81 288 ALA A CA 1
ATOM 2243 C C . ALA A 1 288 ? -14.314 -2.767 18.037 1.00 83.81 288 ALA A C 1
ATOM 2245 O O . ALA A 1 288 ? -13.516 -2.484 17.149 1.00 83.81 288 ALA A O 1
ATOM 2246 N N . ALA A 1 289 ? -15.607 -2.438 17.968 1.00 82.50 289 ALA A N 1
ATOM 2247 C CA . ALA A 1 289 ? -16.185 -1.713 16.840 1.00 82.50 289 ALA A CA 1
ATOM 2248 C C . ALA A 1 289 ? -15.758 -0.235 16.791 1.00 82.50 289 ALA A C 1
ATOM 2250 O O . ALA A 1 289 ? -15.673 0.340 15.709 1.00 82.50 289 ALA A O 1
ATOM 2251 N N . LEU A 1 290 ? -15.489 0.384 17.945 1.00 85.81 290 LEU A N 1
ATOM 2252 C CA . LEU A 1 290 ? -15.103 1.797 18.039 1.00 85.81 290 LEU A CA 1
ATOM 2253 C C . LEU A 1 290 ? -13.614 2.039 17.764 1.00 85.81 290 LEU A C 1
ATOM 2255 O O . LEU A 1 290 ? -13.247 3.087 17.235 1.00 85.81 290 LEU A O 1
ATOM 2259 N N . GLN A 1 291 ? -12.762 1.077 18.117 1.00 85.44 291 GLN A N 1
ATOM 2260 C CA . GLN A 1 291 ? -11.306 1.205 18.073 1.00 85.44 291 GLN A CA 1
ATOM 2261 C C . GLN A 1 291 ? -10.716 1.674 16.725 1.00 85.44 291 GLN A C 1
ATOM 2263 O O . GLN A 1 291 ? -9.807 2.502 16.771 1.00 85.44 291 GLN A O 1
ATOM 2268 N N . PRO A 1 292 ? -11.200 1.237 15.540 1.00 80.38 292 PRO A N 1
ATOM 2269 C CA . PRO A 1 292 ? -10.609 1.638 14.257 1.00 80.38 292 PRO A CA 1
ATOM 2270 C C . PRO A 1 292 ? -10.684 3.142 13.966 1.00 80.38 292 PRO A C 1
ATOM 2272 O O . PRO A 1 292 ? -9.884 3.654 13.189 1.00 80.38 292 PRO A O 1
ATOM 2275 N N . SER A 1 293 ? -11.639 3.843 14.581 1.00 83.00 293 SER A N 1
ATOM 2276 C CA . SER A 1 293 ? -11.881 5.275 14.361 1.00 83.00 293 SER A CA 1
ATOM 2277 C C . SER A 1 293 ? -11.237 6.165 15.427 1.00 83.00 293 SER A C 1
ATOM 2279 O O . SER A 1 293 ? -11.286 7.389 15.312 1.00 83.00 293 SER A O 1
ATOM 2281 N N . MET A 1 294 ? -10.681 5.584 16.494 1.00 87.12 294 MET A N 1
ATOM 2282 C CA . MET A 1 294 ? -10.147 6.329 17.635 1.00 87.12 294 MET A CA 1
ATOM 2283 C C . MET A 1 294 ? -8.741 6.875 17.368 1.00 87.12 294 MET A C 1
ATOM 2285 O O . MET A 1 294 ? -7.928 6.246 16.694 1.00 87.12 294 MET A O 1
ATOM 2289 N N . HIS A 1 295 ? -8.428 8.022 17.973 1.00 86.44 295 HIS A N 1
ATOM 2290 C CA . HIS A 1 295 ? -7.064 8.547 18.053 1.00 86.44 295 HIS A CA 1
ATOM 2291 C C . HIS A 1 295 ? -6.117 7.502 18.682 1.00 86.44 295 HIS A C 1
ATOM 2293 O O . HIS A 1 295 ? -6.524 6.875 19.665 1.00 86.44 295 HIS A O 1
ATOM 2299 N N . PRO A 1 296 ? -4.855 7.343 18.227 1.00 82.81 296 PRO A N 1
ATOM 2300 C CA . PRO A 1 296 ? -3.948 6.281 18.684 1.00 82.81 296 PRO A CA 1
ATOM 2301 C C . PRO A 1 296 ? -3.851 6.112 20.208 1.00 82.81 296 PRO A C 1
ATOM 2303 O O . PRO A 1 296 ? -4.036 5.008 20.716 1.00 82.81 296 PRO A O 1
ATOM 2306 N N . ASN A 1 297 ? -3.670 7.207 20.954 1.00 85.44 297 ASN A N 1
ATOM 2307 C CA . ASN A 1 297 ? -3.575 7.155 22.422 1.00 85.44 297 ASN A CA 1
ATOM 2308 C C . ASN A 1 297 ? -4.875 6.651 23.084 1.00 85.44 297 ASN A C 1
ATOM 2310 O O . ASN A 1 297 ? -4.842 5.947 24.091 1.00 85.44 297 ASN A O 1
ATOM 2314 N N . ALA A 1 298 ? -6.036 6.989 22.514 1.00 87.44 298 ALA A N 1
ATOM 2315 C CA . ALA A 1 298 ? -7.329 6.510 22.999 1.00 87.44 298 ALA A CA 1
ATOM 2316 C C . ALA A 1 298 ? -7.622 5.075 22.527 1.00 87.44 298 ALA A C 1
ATOM 2318 O O . ALA A 1 298 ? -8.247 4.310 23.258 1.00 87.44 298 ALA A O 1
ATOM 2319 N N . ALA A 1 299 ? -7.143 4.689 21.340 1.00 86.69 299 ALA A N 1
ATOM 2320 C CA . ALA A 1 299 ? -7.246 3.333 20.811 1.00 86.69 299 ALA A CA 1
ATOM 2321 C C . ALA A 1 299 ? -6.424 2.330 21.639 1.00 86.69 299 ALA A C 1
ATOM 2323 O O . ALA A 1 299 ? -6.893 1.215 21.877 1.00 86.69 299 ALA A O 1
ATOM 2324 N N . GLU A 1 300 ? -5.243 2.728 22.129 1.00 89.06 300 GLU A N 1
ATOM 2325 C CA . GLU A 1 300 ? -4.444 1.930 23.070 1.00 89.06 300 GLU A CA 1
ATOM 2326 C C . GLU A 1 300 ? -5.209 1.707 24.381 1.00 89.06 300 GLU A C 1
ATOM 2328 O O . GLU A 1 300 ? -5.353 0.575 24.844 1.00 89.06 300 GLU A O 1
ATOM 2333 N N . LEU A 1 301 ? -5.773 2.774 24.954 1.00 91.31 301 LEU A N 1
ATOM 2334 C CA . LEU A 1 301 ? -6.576 2.677 26.170 1.00 91.31 301 LEU A CA 1
ATOM 2335 C C . LEU A 1 301 ? -7.827 1.804 25.960 1.00 91.31 301 LEU A C 1
ATOM 2337 O O . LEU A 1 301 ? -8.142 0.964 26.802 1.00 91.31 301 LEU A O 1
ATOM 2341 N N . CYS A 1 302 ? -8.503 1.945 24.817 1.00 91.00 302 CYS A N 1
ATOM 2342 C CA . CYS A 1 302 ? -9.632 1.104 24.413 1.00 91.00 302 CYS A CA 1
ATOM 2343 C C . CYS A 1 302 ? -9.244 -0.384 24.375 1.00 91.00 302 CYS A C 1
ATOM 2345 O O . CYS A 1 302 ? -9.969 -1.220 24.920 1.00 91.00 302 CYS A O 1
ATOM 2347 N N . GLN A 1 303 ? -8.069 -0.716 23.825 1.00 90.00 303 GLN A N 1
ATOM 2348 C CA . GLN A 1 303 ? -7.545 -2.084 23.837 1.00 90.00 303 GLN A CA 1
ATOM 2349 C C . GLN A 1 303 ? -7.332 -2.602 25.264 1.00 90.00 303 GLN A C 1
ATOM 2351 O O . GLN A 1 303 ? -7.785 -3.698 25.581 1.00 90.00 303 GLN A O 1
ATOM 2356 N N . LYS A 1 304 ? -6.732 -1.803 26.159 1.00 90.19 304 LYS A N 1
ATOM 2357 C CA . LYS A 1 304 ? -6.522 -2.196 27.567 1.00 90.19 304 LYS A CA 1
ATOM 2358 C C . LYS A 1 304 ? -7.838 -2.509 28.291 1.00 90.19 304 LYS A C 1
ATOM 2360 O O . LYS A 1 304 ? -7.892 -3.453 29.088 1.00 90.19 304 LYS A O 1
ATOM 2365 N N . TYR A 1 305 ? -8.911 -1.757 28.015 1.00 90.06 305 TYR A N 1
ATOM 2366 C CA . TYR A 1 305 ? -10.250 -2.085 28.526 1.00 90.06 305 TYR A CA 1
ATOM 2367 C C . TYR A 1 305 ? -10.746 -3.420 27.966 1.00 90.06 305 TYR A C 1
ATOM 2369 O O . TYR A 1 305 ? -11.182 -4.267 28.744 1.00 90.06 305 TYR A O 1
ATOM 2377 N N . ARG A 1 306 ? -10.646 -3.639 26.649 1.00 89.44 306 ARG A N 1
ATOM 2378 C CA . ARG A 1 306 ? -11.045 -4.907 26.013 1.00 89.44 306 ARG A CA 1
ATOM 2379 C C . ARG A 1 306 ? -10.310 -6.103 26.607 1.00 89.44 306 ARG A C 1
ATOM 2381 O O . ARG A 1 306 ? -10.963 -7.037 27.060 1.00 89.44 306 ARG A O 1
ATOM 2388 N N . ASP A 1 307 ? -8.988 -6.029 26.713 1.00 86.81 307 ASP A N 1
ATOM 2389 C CA . ASP A 1 307 ? -8.158 -7.095 27.282 1.00 86.81 307 ASP A CA 1
ATOM 2390 C C . ASP A 1 307 ? -8.536 -7.386 28.741 1.00 86.81 307 ASP A C 1
ATOM 2392 O O . ASP A 1 307 ? -8.534 -8.535 29.189 1.00 86.81 307 ASP A O 1
ATOM 2396 N N . THR A 1 308 ? -8.902 -6.347 29.499 1.00 87.31 308 THR A N 1
ATOM 2397 C CA . THR A 1 308 ? -9.360 -6.494 30.886 1.00 87.31 308 THR A CA 1
ATOM 2398 C C . THR A 1 308 ? -10.720 -7.191 30.971 1.00 87.31 308 THR A C 1
ATOM 2400 O O . THR A 1 308 ? -10.921 -7.994 31.884 1.00 87.31 308 THR A O 1
ATOM 2403 N N . LEU A 1 309 ? -11.632 -6.919 30.032 1.00 84.38 309 LEU A N 1
ATOM 2404 C CA . LEU A 1 309 ? -12.960 -7.538 29.959 1.00 84.38 309 LEU A CA 1
ATOM 2405 C C . LEU A 1 309 ? -12.909 -8.979 29.428 1.00 84.38 309 LEU A C 1
ATOM 2407 O O . LEU A 1 309 ? -13.577 -9.856 29.975 1.00 84.38 309 LEU A O 1
ATOM 2411 N N . GLU A 1 310 ? -12.099 -9.239 28.401 1.00 79.69 310 GLU A N 1
ATOM 2412 C CA . GLU A 1 310 ? -11.953 -10.553 27.760 1.00 79.69 310 GLU A CA 1
ATOM 2413 C C . GLU A 1 310 ? -11.100 -11.512 28.602 1.00 79.69 310 GLU A C 1
ATOM 2415 O O . GLU A 1 310 ? -11.431 -12.688 28.750 1.00 79.69 310 GLU A O 1
ATOM 2420 N N . GLY A 1 311 ? -10.017 -11.014 29.205 1.00 66.69 311 GLY A N 1
ATOM 2421 C CA . GLY A 1 311 ? -8.975 -11.847 29.800 1.00 66.69 311 GLY A CA 1
ATOM 2422 C C . GLY A 1 311 ? -9.279 -12.450 31.174 1.00 66.69 311 GLY A C 1
ATOM 2423 O O . GLY A 1 311 ? -8.409 -13.135 31.716 1.00 66.69 311 GLY A O 1
ATOM 2424 N N . ARG A 1 312 ? -10.434 -12.181 31.808 1.00 60.50 312 ARG A N 1
ATOM 2425 C CA . ARG A 1 312 ? -10.576 -12.468 33.255 1.00 60.50 312 ARG A CA 1
ATOM 2426 C C . ARG A 1 312 ? -11.886 -13.013 33.801 1.00 60.50 312 ARG A C 1
ATOM 2428 O O . ARG A 1 312 ? -11.884 -13.404 34.966 1.00 60.50 312 ARG A O 1
ATOM 2435 N N . TYR A 1 313 ? -12.967 -13.100 33.033 1.00 55.12 313 TYR A N 1
ATOM 2436 C CA . TYR A 1 313 ? -14.220 -13.621 33.600 1.00 55.12 313 TYR A CA 1
ATOM 2437 C C . TYR A 1 313 ? -14.399 -15.140 33.426 1.00 55.12 313 TYR A C 1
ATOM 2439 O O . TYR A 1 313 ? -15.123 -15.771 34.189 1.00 55.12 313 TYR A O 1
ATOM 2447 N N . ALA A 1 314 ? -13.662 -15.768 32.503 1.00 49.00 314 ALA A N 1
ATOM 2448 C CA . ALA A 1 314 ? -13.728 -17.216 32.286 1.00 49.00 314 ALA A CA 1
ATOM 2449 C C . ALA A 1 314 ? -13.076 -18.062 33.404 1.00 49.00 314 ALA A C 1
ATOM 2451 O O . ALA A 1 314 ? -13.256 -19.276 33.422 1.00 49.00 314 ALA A O 1
ATOM 2452 N N . SER A 1 315 ? -12.300 -17.462 34.318 1.00 49.94 315 SER A N 1
ATOM 2453 C CA . SER A 1 315 ? -11.337 -18.205 35.149 1.00 49.94 315 SER A CA 1
ATOM 2454 C C . SER A 1 315 ? -11.449 -18.027 36.666 1.00 49.94 315 SER A C 1
ATOM 2456 O O . SER A 1 315 ? -10.547 -18.481 37.371 1.00 49.94 315 SER A O 1
ATOM 2458 N N . LEU A 1 316 ? -12.491 -17.394 37.225 1.00 48.94 316 LEU A N 1
ATOM 2459 C CA . LEU A 1 316 ? -12.446 -17.041 38.649 1.00 48.94 316 LEU A CA 1
ATOM 2460 C C . LEU A 1 316 ? -13.726 -17.259 39.477 1.00 48.94 316 LEU A C 1
ATOM 2462 O O . LEU A 1 316 ? -14.818 -16.826 39.126 1.00 48.94 316 LEU A O 1
ATOM 2466 N N . GLY A 1 317 ? -13.520 -17.831 40.672 1.00 55.12 317 GLY A N 1
ATOM 2467 C CA . GLY A 1 317 ? -14.454 -17.809 41.799 1.00 55.12 317 GLY A CA 1
ATOM 2468 C C . GLY A 1 317 ? -14.661 -16.402 42.389 1.00 55.12 317 GLY A C 1
ATOM 2469 O O . GLY A 1 317 ? -13.774 -15.543 42.364 1.00 55.12 317 GLY A O 1
ATOM 2470 N N . ALA A 1 318 ? -15.858 -16.189 42.938 1.00 58.75 318 ALA A N 1
ATOM 2471 C CA . ALA A 1 318 ? -16.605 -14.932 42.847 1.00 58.75 318 ALA A CA 1
ATOM 2472 C C . ALA A 1 318 ? -15.987 -13.667 43.479 1.00 58.75 318 ALA A C 1
ATOM 2474 O O . ALA A 1 318 ? -16.190 -12.586 42.949 1.00 58.75 318 ALA A O 1
ATOM 2475 N N . VAL A 1 319 ? -15.239 -13.728 44.587 1.00 61.66 319 VAL A N 1
ATOM 2476 C CA . VAL A 1 319 ? -14.968 -12.498 45.377 1.00 61.66 319 VAL A CA 1
ATOM 2477 C C . VAL A 1 319 ? -13.603 -11.859 45.088 1.00 61.66 319 VAL A C 1
ATOM 2479 O O . VAL A 1 319 ? -13.496 -10.648 44.888 1.00 61.66 319 VAL A O 1
ATOM 2482 N N . ARG A 1 320 ? -12.526 -12.656 45.030 1.00 65.50 320 ARG A N 1
ATOM 2483 C CA . ARG A 1 320 ? -11.159 -12.135 44.804 1.00 65.50 320 ARG A CA 1
ATOM 2484 C C . ARG A 1 320 ? -10.982 -11.587 43.382 1.00 65.50 320 ARG A C 1
ATOM 2486 O O . ARG A 1 320 ? -10.215 -10.652 43.161 1.00 65.50 320 ARG A O 1
ATOM 2493 N N . ALA A 1 321 ? -11.731 -12.152 42.444 1.00 67.75 321 ALA A N 1
ATOM 2494 C CA . ALA A 1 321 ? -11.777 -11.781 41.038 1.00 67.75 321 ALA A CA 1
ATOM 2495 C C . ALA A 1 321 ? -12.394 -10.413 40.800 1.00 67.75 321 ALA A C 1
ATOM 2497 O O . ALA A 1 321 ? -11.786 -9.567 40.148 1.00 67.75 321 ALA A O 1
ATOM 2498 N N . VAL A 1 322 ? -13.564 -10.192 41.405 1.00 72.56 322 VAL A N 1
ATOM 2499 C CA . VAL A 1 322 ? -14.304 -8.931 41.347 1.00 72.56 322 VAL A CA 1
ATOM 2500 C C . VAL A 1 322 ? -13.423 -7.795 41.855 1.00 72.56 322 VAL A C 1
ATOM 2502 O O . VAL A 1 322 ? -13.291 -6.773 41.189 1.00 72.56 322 VAL A O 1
ATOM 2505 N N . ARG A 1 323 ? -12.712 -8.007 42.971 1.00 77.56 323 ARG A N 1
ATOM 2506 C CA . ARG A 1 323 ? -11.812 -6.997 43.547 1.00 77.56 323 ARG A CA 1
ATOM 2507 C C . ARG A 1 323 ? -10.616 -6.666 42.647 1.00 77.56 323 ARG A C 1
ATOM 2509 O O . ARG A 1 323 ? -10.289 -5.496 42.468 1.00 77.56 323 ARG A O 1
ATOM 2516 N N . LEU A 1 324 ? -9.964 -7.681 42.073 1.00 79.38 324 LEU A N 1
ATOM 2517 C CA . LEU A 1 324 ? -8.824 -7.489 41.166 1.00 79.38 324 LEU A CA 1
ATOM 2518 C C . LEU A 1 324 ? -9.230 -6.832 39.845 1.00 79.38 324 LEU A C 1
ATOM 2520 O O . LEU A 1 324 ? -8.447 -6.071 39.276 1.00 79.38 324 LEU A O 1
ATOM 2524 N N . LEU A 1 325 ? -10.420 -7.152 39.338 1.00 80.00 325 LE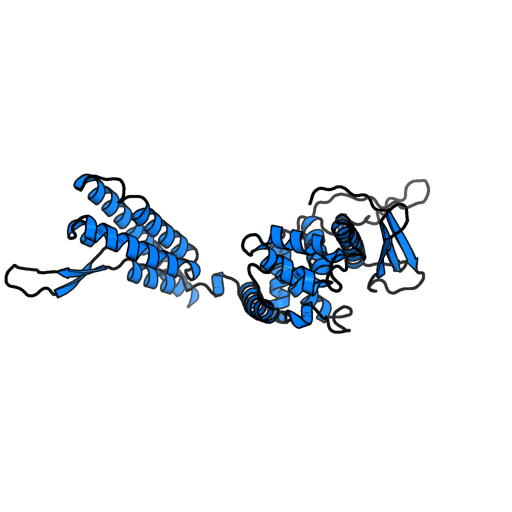U A N 1
ATOM 2525 C CA . LEU A 1 325 ? -10.926 -6.581 38.098 1.00 80.00 325 LEU A CA 1
ATOM 2526 C C . LEU A 1 325 ? -11.400 -5.140 38.307 1.00 80.00 325 LEU A C 1
ATOM 2528 O O . LEU A 1 325 ? -11.007 -4.275 37.533 1.00 80.00 325 LEU A O 1
ATOM 2532 N N . SER A 1 326 ? -12.114 -4.865 39.405 1.00 84.75 326 SER A N 1
ATOM 2533 C CA . SER A 1 326 ? -12.469 -3.502 39.820 1.00 84.75 326 SER A CA 1
ATOM 2534 C C . SER A 1 326 ? -11.227 -2.620 39.926 1.00 84.75 326 SER A C 1
ATOM 2536 O O . SER A 1 326 ? -11.158 -1.588 39.274 1.00 84.75 326 SER A O 1
ATOM 2538 N N . SER A 1 327 ? -10.187 -3.078 40.634 1.00 85.62 327 SER A N 1
ATOM 2539 C CA . SER A 1 327 ? -8.949 -2.306 40.795 1.00 85.62 327 SER A CA 1
ATOM 2540 C C . SER A 1 327 ? -8.228 -2.012 39.474 1.00 85.62 327 SER A C 1
ATOM 2542 O O . SER A 1 327 ? -7.567 -0.979 39.370 1.00 85.62 327 SER A O 1
ATOM 2544 N N . ARG A 1 328 ? -8.311 -2.907 38.480 1.00 86.12 328 ARG A N 1
ATOM 2545 C CA . ARG A 1 328 ? -7.747 -2.656 37.144 1.00 86.12 328 ARG A CA 1
ATOM 2546 C C . ARG A 1 328 ? -8.573 -1.644 36.366 1.00 86.12 328 ARG A C 1
ATOM 2548 O O . ARG A 1 328 ? -7.992 -0.751 35.763 1.00 86.12 328 ARG A O 1
ATOM 2555 N N . LEU A 1 329 ? -9.898 -1.758 36.407 1.00 87.31 329 LEU A N 1
ATOM 2556 C CA . LEU A 1 329 ? -10.789 -0.782 35.783 1.00 87.31 329 LEU A CA 1
ATOM 2557 C C . LEU A 1 329 ? -10.595 0.615 36.400 1.00 87.31 329 LEU A C 1
ATOM 2559 O O . LEU A 1 329 ? -10.490 1.583 35.658 1.00 87.31 329 LEU A O 1
ATOM 2563 N N . ASP A 1 330 ? -10.390 0.708 37.719 1.00 89.00 330 ASP A N 1
ATOM 2564 C CA . ASP A 1 330 ? -10.077 1.970 38.410 1.00 89.00 330 ASP A CA 1
ATOM 2565 C C . ASP A 1 330 ? -8.723 2.568 37.991 1.00 89.00 330 ASP A C 1
ATOM 2567 O O . ASP A 1 330 ? -8.513 3.781 38.044 1.00 89.00 330 ASP A O 1
ATOM 2571 N N . ALA A 1 331 ? -7.753 1.733 37.606 1.00 89.25 331 ALA A N 1
ATOM 2572 C CA . ALA A 1 331 ? -6.488 2.210 37.051 1.00 89.25 331 ALA A CA 1
ATOM 2573 C C . ALA A 1 331 ? -6.678 2.762 35.630 1.00 89.25 331 ALA A C 1
ATOM 2575 O O . ALA A 1 331 ? -6.193 3.852 35.335 1.00 89.25 331 ALA A O 1
ATOM 2576 N N . LEU A 1 332 ? -7.449 2.066 34.789 1.00 89.62 332 LEU A N 1
ATOM 2577 C CA . LEU A 1 332 ? -7.752 2.523 33.431 1.00 89.62 332 LEU A CA 1
ATOM 2578 C C . LEU A 1 332 ? -8.611 3.794 33.422 1.00 89.62 332 LEU A C 1
ATOM 2580 O O . LEU A 1 332 ? -8.373 4.681 32.605 1.00 89.62 332 LEU A O 1
ATOM 2584 N N . ASP A 1 333 ? -9.549 3.938 34.364 1.00 89.25 333 ASP A N 1
ATOM 2585 C CA . ASP A 1 333 ? -10.331 5.168 34.523 1.00 89.25 333 ASP A CA 1
ATOM 2586 C C . ASP A 1 333 ? -9.437 6.360 34.905 1.00 89.25 333 ASP A C 1
ATOM 2588 O O . ASP A 1 333 ? -9.665 7.476 34.429 1.00 89.25 333 ASP A O 1
ATOM 2592 N N . ARG A 1 334 ? -8.381 6.131 35.703 1.00 88.88 334 ARG A N 1
ATOM 2593 C CA . ARG A 1 334 ? -7.368 7.153 36.015 1.00 88.88 334 ARG A CA 1
ATOM 2594 C C . ARG A 1 334 ? -6.513 7.507 34.801 1.00 88.88 334 ARG A C 1
ATOM 2596 O O . ARG A 1 334 ? -6.336 8.691 34.534 1.00 88.88 334 ARG A O 1
ATOM 2603 N N . GLU A 1 335 ? -6.039 6.518 34.040 1.00 88.81 335 GLU A N 1
ATOM 2604 C CA . GLU A 1 335 ? -5.324 6.759 32.772 1.00 88.81 335 GLU A CA 1
ATOM 2605 C C . GLU A 1 335 ? -6.188 7.569 31.792 1.00 88.81 335 GLU A C 1
ATOM 2607 O O . GLU A 1 335 ? -5.707 8.527 31.184 1.00 88.81 335 GLU A O 1
ATOM 2612 N N . ARG A 1 336 ? -7.488 7.253 31.698 1.00 89.38 336 ARG A N 1
ATOM 2613 C CA . ARG A 1 336 ? -8.450 8.009 30.885 1.00 89.38 336 ARG A CA 1
ATOM 2614 C C . ARG A 1 336 ? -8.552 9.468 31.323 1.00 89.38 336 ARG A C 1
ATOM 2616 O O . ARG A 1 336 ? -8.589 10.353 30.471 1.00 89.38 336 ARG A O 1
ATOM 2623 N N . PHE A 1 337 ? -8.640 9.712 32.631 1.00 88.00 337 PHE A N 1
ATOM 2624 C CA . PHE A 1 337 ? -8.763 11.058 33.189 1.00 88.00 337 PHE A CA 1
ATOM 2625 C C . PHE A 1 337 ? -7.517 11.901 32.896 1.00 88.00 337 PHE A C 1
ATOM 2627 O O . PHE A 1 337 ? -7.641 13.005 32.377 1.00 88.00 337 PHE A O 1
ATOM 2634 N N . VAL A 1 338 ? -6.324 11.337 33.113 1.00 89.62 338 VAL A N 1
ATOM 2635 C CA . VAL A 1 338 ? -5.051 12.002 32.791 1.00 89.62 338 VAL A CA 1
ATOM 2636 C C . VAL A 1 338 ? -4.975 12.350 31.304 1.00 89.62 338 VAL A C 1
ATOM 2638 O O . VAL A 1 338 ? -4.674 13.489 30.957 1.00 89.62 338 VAL A O 1
ATOM 2641 N N . LEU A 1 339 ? -5.315 11.407 30.416 1.00 86.00 339 LEU A N 1
ATOM 2642 C CA . LEU A 1 339 ? -5.286 11.654 28.971 1.00 86.00 339 LEU A CA 1
ATOM 2643 C C . LEU A 1 339 ? -6.268 12.760 28.551 1.00 86.00 339 LEU A C 1
ATOM 2645 O O . LEU A 1 339 ? -5.981 13.526 27.632 1.00 86.00 339 LEU A O 1
ATOM 2649 N N . ARG A 1 340 ? -7.422 12.855 29.221 1.00 87.06 340 ARG A N 1
ATOM 2650 C CA . ARG A 1 340 ? -8.428 13.896 28.975 1.00 87.06 340 ARG A CA 1
ATOM 2651 C C . ARG A 1 340 ? -7.931 15.277 29.384 1.00 87.06 340 ARG A C 1
ATOM 2653 O O . ARG A 1 340 ? -8.125 16.223 28.624 1.00 87.06 340 ARG A O 1
ATOM 2660 N N . ASP A 1 341 ? -7.301 15.386 30.547 1.00 85.88 341 ASP A N 1
ATOM 2661 C CA . ASP A 1 341 ? -6.752 16.654 31.026 1.00 85.88 341 ASP A CA 1
ATOM 2662 C C . ASP A 1 341 ? -5.596 17.125 30.139 1.00 85.88 341 ASP A C 1
ATOM 2664 O O . ASP A 1 341 ? -5.570 18.286 29.736 1.00 85.88 341 ASP A O 1
ATOM 2668 N N . SER A 1 342 ? -4.706 16.215 29.725 1.00 84.88 342 SER A N 1
ATOM 2669 C CA . SER A 1 342 ? -3.649 16.536 28.758 1.00 84.88 342 SER A CA 1
ATOM 2670 C C . SER A 1 342 ? -4.206 16.969 27.399 1.00 84.88 342 SER A C 1
ATOM 2672 O O . SER A 1 342 ? -3.700 17.918 26.806 1.00 84.88 342 SER A O 1
ATOM 2674 N N . ALA A 1 343 ? -5.262 16.312 26.906 1.00 80.81 343 ALA A N 1
ATOM 2675 C CA . ALA A 1 343 ? -5.899 16.687 25.643 1.00 80.81 343 ALA A CA 1
ATOM 2676 C C . ALA A 1 343 ? -6.540 18.082 25.708 1.00 80.81 343 ALA A C 1
ATOM 2678 O O . ALA A 1 343 ? -6.421 18.849 24.757 1.00 80.81 343 ALA A O 1
ATOM 2679 N N . ARG A 1 344 ? -7.175 18.423 26.836 1.00 83.06 344 ARG A N 1
ATOM 2680 C CA . ARG A 1 344 ? -7.761 19.752 27.065 1.00 83.06 344 ARG A CA 1
ATOM 2681 C C . ARG A 1 344 ? -6.707 20.849 27.169 1.00 83.06 344 ARG A C 1
ATOM 2683 O O . ARG A 1 344 ? -6.912 21.919 26.610 1.00 83.06 344 ARG A O 1
ATOM 2690 N N . ALA A 1 345 ? -5.596 20.588 27.857 1.00 80.94 345 ALA A N 1
ATOM 2691 C CA . ALA A 1 345 ? -4.490 21.538 27.955 1.00 80.94 345 ALA A CA 1
ATOM 2692 C C . ALA A 1 345 ? -3.890 21.841 26.571 1.00 80.94 345 ALA A C 1
ATOM 2694 O O . ALA A 1 345 ? -3.772 23.003 26.197 1.00 80.94 345 ALA A O 1
ATOM 2695 N N . ALA A 1 346 ? -3.633 20.803 25.769 1.00 76.69 346 ALA A N 1
ATOM 2696 C CA . ALA A 1 346 ? -3.126 20.959 24.405 1.00 76.69 346 ALA A CA 1
ATOM 2697 C C . ALA A 1 346 ? -4.115 21.685 23.469 1.00 76.69 346 ALA A C 1
ATOM 2699 O O . ALA A 1 346 ? -3.697 22.405 22.567 1.00 76.69 346 ALA A O 1
ATOM 2700 N N . ALA A 1 347 ? -5.426 21.510 23.672 1.00 72.12 347 ALA A N 1
ATOM 2701 C CA . ALA A 1 347 ? -6.447 22.227 22.909 1.00 72.12 347 ALA A CA 1
ATOM 2702 C C . ALA A 1 347 ? -6.512 23.726 23.258 1.00 72.12 347 ALA A C 1
ATOM 2704 O O . ALA A 1 347 ? -6.800 24.529 22.374 1.00 72.12 347 ALA A O 1
ATOM 2705 N N . LEU A 1 348 ? -6.234 24.103 24.514 1.00 74.81 348 LEU A N 1
ATOM 2706 C CA . LEU A 1 348 ? -6.118 25.509 24.916 1.00 74.81 348 LEU A CA 1
ATOM 2707 C C . LEU A 1 348 ? -4.871 26.169 24.316 1.00 74.81 348 LEU A C 1
ATOM 2709 O O . LEU A 1 348 ? -4.983 27.257 23.767 1.00 74.81 348 LEU A O 1
ATOM 2713 N N . GLU A 1 349 ? -3.717 25.499 24.366 1.00 70.94 349 GLU A N 1
ATOM 2714 C CA . GLU A 1 349 ? -2.458 26.023 23.806 1.00 70.94 349 GLU A CA 1
ATOM 2715 C C . GLU A 1 349 ? -2.506 26.202 22.281 1.00 70.94 349 GLU A C 1
ATOM 2717 O O . GLU A 1 349 ? -1.825 27.063 21.743 1.00 70.94 349 GLU A O 1
ATOM 2722 N N . ALA A 1 350 ? -3.310 25.408 21.569 1.00 64.62 350 ALA A N 1
ATOM 2723 C CA . ALA A 1 350 ? -3.478 25.529 20.119 1.00 64.62 350 ALA A CA 1
ATOM 2724 C C . ALA A 1 350 ? -4.471 26.631 19.689 1.00 64.62 350 ALA A C 1
ATOM 2726 O O . ALA A 1 350 ? -4.626 26.870 18.489 1.00 64.62 350 ALA A O 1
ATOM 2727 N N . ALA A 1 351 ? -5.191 27.237 20.638 1.00 59.34 351 ALA A N 1
ATOM 2728 C CA . ALA A 1 351 ? -6.164 28.303 20.394 1.00 59.34 351 ALA A CA 1
ATOM 2729 C C . ALA A 1 351 ? -5.611 29.715 20.685 1.00 59.34 351 ALA A C 1
ATOM 2731 O O . ALA A 1 351 ? -6.285 30.696 20.359 1.00 59.34 351 ALA A O 1
ATOM 2732 N N . GLU A 1 352 ? -4.418 29.803 21.281 1.00 48.53 352 GLU A N 1
ATOM 2733 C CA . GLU A 1 352 ? -3.598 31.017 21.429 1.00 48.53 352 GLU A CA 1
ATOM 2734 C C . GLU A 1 352 ? -2.626 31.160 20.249 1.00 48.53 352 GLU A C 1
ATOM 2736 O O . GLU A 1 352 ? -2.396 32.320 19.828 1.00 48.53 352 GLU A O 1
#

Secondary structure (DSSP, 8-state):
-------EEEEEEETT--TTPPPEEEEEEETTEEEEEEEEESS--HHHHHHHHHHHHHHHHHHTS--SS-----HHHHHHHHHHHHHHHGGGGS-B------TTS--PPB---------HHHHHHHHHHHHHHH-PPPHHHHHS--TTTTSSTHHHHHHHHHHHHHHHHHHSTTHHHHHHHHHHHGGGSSSHHHHHHHHSTTT-SSHHHHHHHHHHHHHHHHH-HHHHSPPHHHHHHHHHHHH-EEEEE-SSTTSPPEEEEE-HHHHHHHS-HHHHHHHHHHHHHHHHHHGGGS-HHHHHHHHHHHHHHHTTSTT--HHHHHHHHHHHHHHHHHHHHHHHHHHHHHHHHT--